Protein AF-A0A0G1NGV1-F1 (afdb_monomer)

pLDDT: mean 84.09, std 11.56, range [43.94, 96.19]

Solvent-accessible surface area (backbone atoms only — not comparable to full-atom values): 11276 Å² total; per-residue (Å²): 134,84,87,78,68,93,65,80,82,52,85,59,52,68,56,54,50,51,48,51,50,41,65,71,75,58,64,47,74,63,15,53,49,50,51,53,50,52,55,49,30,76,76,62,35,67,68,55,37,29,73,76,68,68,51,52,68,71,57,54,52,51,46,52,52,34,26,63,75,41,78,69,40,59,63,50,46,43,85,71,81,84,67,67,93,76,69,91,74,88,83,77,57,66,70,58,52,51,50,54,45,56,56,43,71,80,43,89,74,51,38,62,61,51,24,51,50,34,40,74,71,68,72,44,90,47,54,39,70,54,43,44,48,51,51,53,52,38,52,74,69,62,70,51,84,75,86,78,47,68,42,74,36,91,90,73,73,44,77,42,77,56,74,78,88,75,78,78,76,78,77,75,74,77,79,77,73,82,84,128

Structure (mmCIF, N/CA/C/O backbone):
data_AF-A0A0G1NGV1-F1
#
_entry.id   AF-A0A0G1NGV1-F1
#
loop_
_atom_site.group_PDB
_atom_site.id
_atom_site.type_symbol
_atom_site.label_atom_id
_atom_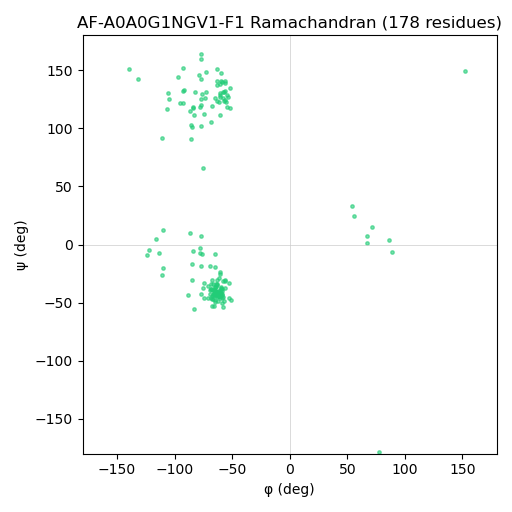site.label_alt_id
_atom_site.label_comp_id
_atom_site.label_asym_id
_atom_site.label_entity_id
_atom_site.label_seq_id
_atom_site.pdbx_PDB_ins_code
_atom_site.Cartn_x
_atom_site.Cartn_y
_atom_site.Cartn_z
_atom_site.occupancy
_atom_site.B_iso_or_equiv
_atom_site.auth_seq_id
_atom_site.auth_comp_id
_atom_site.auth_asym_id
_atom_site.auth_atom_id
_atom_site.pdbx_PDB_model_num
ATOM 1 N N . MET A 1 1 ? -6.259 42.977 -9.587 1.00 43.94 1 MET A N 1
ATOM 2 C CA . MET A 1 1 ? -4.918 42.615 -10.096 1.00 43.94 1 MET A CA 1
ATOM 3 C C . MET A 1 1 ? -5.079 41.544 -11.163 1.00 43.94 1 MET A C 1
ATOM 5 O O . MET A 1 1 ? -5.464 40.434 -10.822 1.00 43.94 1 MET A O 1
ATOM 9 N N . GLN A 1 2 ? -4.862 41.874 -12.438 1.00 58.69 2 GLN A N 1
ATOM 10 C CA . GLN A 1 2 ? -4.804 40.863 -13.498 1.00 58.69 2 GLN A CA 1
ATOM 11 C C . GLN A 1 2 ? -3.386 40.294 -13.542 1.00 58.69 2 GLN A C 1
ATOM 13 O O . GLN A 1 2 ? -2.423 41.024 -13.765 1.00 58.69 2 GLN A O 1
ATOM 18 N N . ILE A 1 3 ? -3.250 38.997 -13.278 1.00 60.69 3 ILE A N 1
ATOM 19 C CA . ILE A 1 3 ? -1.967 38.302 -13.366 1.00 60.69 3 ILE A CA 1
ATOM 20 C C . ILE A 1 3 ? -1.693 38.068 -14.856 1.00 60.69 3 ILE A C 1
ATOM 22 O O . ILE A 1 3 ? -2.291 37.190 -15.472 1.00 60.69 3 ILE A O 1
ATOM 26 N N . HIS A 1 4 ? -0.826 38.888 -15.451 1.00 60.22 4 HIS A N 1
ATOM 27 C CA . HIS A 1 4 ? -0.405 38.733 -16.841 1.00 60.22 4 HIS A CA 1
ATOM 28 C C . HIS A 1 4 ? 0.778 37.759 -16.920 1.00 60.22 4 HIS A C 1
ATOM 30 O O . HIS A 1 4 ? 1.862 38.031 -16.400 1.00 60.22 4 HIS A O 1
ATOM 36 N N . ASN A 1 5 ? 0.573 36.608 -17.561 1.00 66.75 5 ASN A N 1
ATOM 37 C CA . ASN A 1 5 ? 1.627 35.625 -17.788 1.00 66.75 5 ASN A CA 1
ATOM 38 C C . ASN A 1 5 ? 2.440 36.009 -19.042 1.00 66.75 5 ASN A C 1
ATOM 40 O O . ASN A 1 5 ? 1.948 35.919 -20.168 1.00 66.75 5 ASN A O 1
ATOM 44 N N . LYS A 1 6 ? 3.703 36.411 -18.831 1.00 67.31 6 LYS A N 1
ATOM 45 C CA . LYS A 1 6 ? 4.648 36.872 -19.871 1.00 67.31 6 LYS A CA 1
ATOM 46 C C . LYS A 1 6 ? 5.040 35.794 -20.900 1.00 67.31 6 LYS A C 1
ATOM 48 O O . LYS A 1 6 ? 5.709 36.108 -21.876 1.00 67.31 6 LYS A O 1
ATOM 53 N N . LEU A 1 7 ? 4.652 34.536 -20.680 1.00 65.00 7 LEU A N 1
ATOM 54 C CA . LEU A 1 7 ? 5.058 33.361 -21.465 1.00 65.00 7 LEU A CA 1
ATOM 55 C C . LEU A 1 7 ? 3.902 32.776 -22.298 1.00 65.00 7 LEU A C 1
ATOM 57 O O . LEU A 1 7 ? 3.991 31.670 -22.817 1.00 65.00 7 LEU A O 1
ATOM 61 N N . THR A 1 8 ? 2.791 33.502 -22.418 1.00 60.31 8 THR A N 1
ATOM 62 C CA . THR A 1 8 ? 1.544 33.027 -23.047 1.00 60.31 8 THR A CA 1
ATOM 63 C C . THR A 1 8 ? 1.649 32.727 -24.546 1.00 60.31 8 THR A C 1
ATOM 65 O O . THR A 1 8 ? 0.835 31.960 -25.048 1.00 60.31 8 THR A O 1
ATOM 68 N N . ASN A 1 9 ? 2.660 33.256 -25.247 1.00 66.56 9 ASN A N 1
ATOM 69 C CA . ASN A 1 9 ? 2.843 33.089 -26.699 1.00 66.56 9 ASN A CA 1
ATOM 70 C C . ASN A 1 9 ? 4.115 32.323 -27.111 1.00 66.56 9 ASN A C 1
ATOM 72 O O . ASN A 1 9 ? 4.395 32.187 -28.303 1.00 66.56 9 ASN A O 1
ATOM 76 N N . THR A 1 10 ? 4.893 31.788 -26.166 1.00 75.06 10 THR A N 1
ATOM 77 C CA . THR A 1 10 ? 6.051 30.945 -26.494 1.00 75.06 10 THR A CA 1
ATOM 78 C C . THR A 1 10 ? 5.610 29.500 -26.705 1.00 75.06 10 THR A C 1
ATOM 80 O O . THR A 1 10 ? 5.381 28.729 -25.769 1.00 75.06 10 THR A O 1
ATOM 83 N N . ARG A 1 11 ? 5.490 29.114 -27.978 1.00 64.44 11 ARG A N 1
ATOM 84 C CA . ARG A 1 11 ? 5.154 27.745 -28.382 1.00 64.44 11 ARG A CA 1
ATOM 85 C C . ARG A 1 11 ? 6.181 26.770 -27.791 1.00 64.44 11 ARG A C 1
ATOM 87 O O . ARG A 1 11 ? 7.376 26.920 -28.012 1.00 64.44 11 ARG A O 1
ATOM 94 N N . GLY A 1 12 ? 5.709 25.789 -27.024 1.00 70.69 12 GLY A N 1
ATOM 95 C CA . GLY A 1 12 ? 6.561 24.764 -26.416 1.00 70.69 12 GLY A CA 1
ATOM 96 C C . GLY A 1 12 ? 7.138 25.103 -25.038 1.00 70.69 12 GLY A C 1
ATOM 97 O O . GLY A 1 12 ? 7.667 24.197 -24.409 1.00 70.69 12 GLY A O 1
ATOM 98 N N . PHE A 1 13 ? 6.974 26.323 -24.501 1.00 77.56 13 PHE A N 1
ATOM 99 C CA . PHE A 1 13 ? 7.481 26.657 -23.158 1.00 77.56 13 PHE A CA 1
ATOM 100 C C . PHE A 1 13 ? 6.893 25.752 -22.066 1.00 77.56 13 PHE A C 1
ATOM 102 O O . PHE A 1 13 ? 7.628 25.245 -21.225 1.00 77.56 13 PHE A O 1
ATOM 109 N N . VAL A 1 14 ? 5.582 25.493 -22.119 1.00 74.62 14 VAL A N 1
ATOM 110 C CA . VAL A 1 14 ? 4.912 24.564 -21.193 1.00 74.62 14 VAL A CA 1
ATOM 111 C C . VAL A 1 14 ? 5.477 23.149 -21.331 1.00 74.62 14 VAL A C 1
ATOM 113 O O . VAL A 1 14 ? 5.716 22.505 -20.321 1.00 74.62 14 VAL A O 1
ATOM 116 N N . SER A 1 15 ? 5.762 22.692 -22.557 1.00 75.12 15 SER A N 1
ATOM 117 C CA . SER A 1 15 ? 6.365 21.371 -22.796 1.00 75.12 15 SER A CA 1
ATOM 118 C C . SER A 1 15 ? 7.771 21.283 -22.214 1.00 75.12 15 SER A C 1
ATOM 120 O O . SER A 1 15 ? 8.069 20.338 -21.497 1.00 75.12 15 SER A O 1
ATOM 122 N N . SER A 1 16 ? 8.620 22.280 -22.470 1.00 75.06 16 SER A N 1
ATOM 123 C CA . SER A 1 16 ? 9.986 22.320 -21.943 1.00 75.06 16 SER A CA 1
ATOM 124 C C . SER A 1 16 ? 10.014 22.437 -20.419 1.00 75.06 16 SER A C 1
ATOM 126 O O . SER A 1 16 ? 10.876 21.848 -19.773 1.00 75.06 16 SER A O 1
ATOM 128 N N . TYR A 1 17 ? 9.077 23.187 -19.835 1.00 77.62 17 TYR A N 1
ATOM 129 C CA . TYR A 1 17 ? 8.926 23.314 -18.388 1.00 77.62 17 TYR A CA 1
ATOM 130 C C . TYR A 1 17 ? 8.465 21.998 -17.752 1.00 77.62 17 TYR A C 1
ATOM 132 O O . TYR A 1 17 ? 9.064 21.543 -16.780 1.00 77.62 17 TYR A O 1
ATOM 140 N N . ASP A 1 18 ? 7.455 21.357 -18.338 1.00 71.25 18 ASP A N 1
ATOM 141 C CA . ASP A 1 18 ? 6.994 20.030 -17.941 1.00 71.25 18 ASP A CA 1
ATOM 142 C C . ASP A 1 18 ? 8.117 18.994 -18.042 1.00 71.25 18 ASP A C 1
ATOM 144 O O . ASP A 1 18 ? 8.303 18.197 -17.127 1.00 71.25 18 ASP A O 1
ATOM 148 N N . ASP A 1 19 ? 8.882 18.999 -19.132 1.00 70.81 19 ASP A N 1
ATOM 149 C CA . ASP A 1 19 ? 10.001 18.080 -19.315 1.00 70.81 19 ASP A CA 1
ATOM 150 C C . ASP A 1 19 ? 11.097 18.347 -18.280 1.00 70.81 19 ASP A C 1
ATOM 152 O O . ASP A 1 19 ? 11.562 17.406 -17.641 1.00 70.81 19 ASP A O 1
ATOM 156 N N . ALA A 1 20 ? 11.443 19.609 -18.013 1.00 73.12 20 ALA A N 1
ATOM 157 C CA . ALA A 1 20 ? 12.401 19.966 -16.967 1.00 73.12 20 ALA A CA 1
ATOM 158 C C . ALA A 1 20 ? 11.946 19.517 -15.565 1.00 73.12 20 ALA A C 1
ATOM 160 O O . ALA A 1 20 ? 12.755 18.988 -14.800 1.00 73.12 20 ALA A O 1
ATOM 161 N N . LEU A 1 21 ? 10.660 19.671 -15.232 1.00 71.19 21 LEU A N 1
ATOM 162 C CA . LEU A 1 21 ? 10.093 19.154 -13.983 1.00 71.19 21 LEU A CA 1
ATOM 163 C C . LEU A 1 21 ? 10.146 17.621 -13.926 1.00 71.19 21 LEU A C 1
ATOM 165 O O . LEU A 1 21 ? 10.510 17.060 -12.895 1.00 71.19 21 LEU A O 1
ATOM 169 N N . ARG A 1 22 ? 9.855 16.927 -15.035 1.00 67.75 22 ARG A N 1
ATOM 170 C CA . ARG A 1 22 ? 9.959 15.459 -15.119 1.00 67.75 22 ARG A CA 1
ATOM 171 C C . ARG A 1 22 ? 11.391 14.980 -14.896 1.00 67.75 22 ARG A C 1
ATOM 173 O O . ARG A 1 22 ? 11.607 14.102 -14.066 1.00 67.75 22 ARG A O 1
ATOM 180 N N . PHE A 1 23 ? 12.359 15.589 -15.583 1.00 67.19 23 PHE A N 1
ATOM 181 C CA . PHE A 1 23 ? 13.780 15.267 -15.432 1.00 67.19 23 PHE A CA 1
ATOM 182 C C . PHE A 1 23 ? 14.276 15.492 -14.001 1.00 67.19 23 PHE A C 1
ATOM 184 O O . PHE A 1 23 ? 15.076 14.703 -13.508 1.00 67.19 23 PHE A O 1
ATOM 191 N N . ARG A 1 24 ? 13.792 16.543 -13.331 1.00 66.38 24 ARG A N 1
ATOM 192 C CA . ARG A 1 24 ? 14.191 16.880 -11.961 1.00 66.38 24 ARG A CA 1
ATOM 193 C C . ARG A 1 24 ? 13.575 15.957 -10.908 1.00 66.38 24 ARG A C 1
ATOM 195 O O . ARG A 1 24 ? 14.283 15.530 -10.002 1.00 66.38 24 ARG A O 1
ATOM 202 N N . ASP A 1 25 ? 12.275 15.683 -11.008 1.00 61.66 25 ASP A N 1
ATOM 203 C CA . ASP A 1 25 ? 11.507 15.121 -9.889 1.00 61.66 25 ASP A CA 1
ATOM 204 C C . ASP A 1 25 ? 11.079 13.658 -10.100 1.00 61.66 25 ASP A C 1
ATOM 206 O O . ASP A 1 25 ? 10.747 12.968 -9.132 1.00 61.66 25 ASP A O 1
ATOM 210 N N . MET A 1 26 ? 11.053 13.166 -11.345 1.00 67.75 26 MET A N 1
ATOM 211 C CA . MET A 1 26 ? 10.397 11.894 -11.677 1.00 67.75 26 MET A CA 1
ATOM 212 C C . MET A 1 26 ? 11.373 10.776 -12.071 1.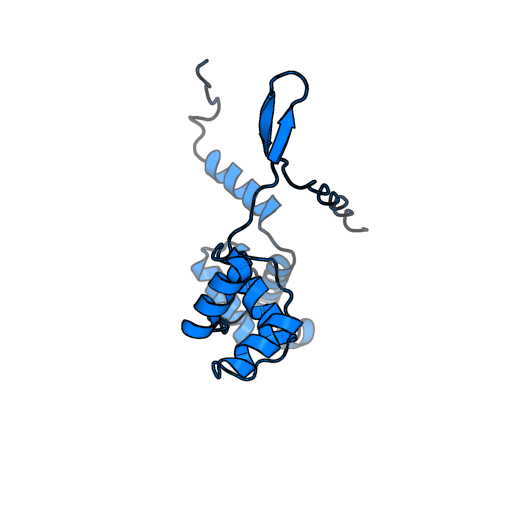00 67.75 26 MET A C 1
ATOM 214 O O . MET A 1 26 ? 11.108 9.607 -11.756 1.00 67.75 26 MET A O 1
ATOM 218 N N . ILE A 1 27 ? 12.557 11.123 -12.591 1.00 76.00 27 ILE A N 1
ATOM 219 C CA . ILE A 1 27 ? 13.605 10.146 -12.905 1.00 76.00 27 ILE A CA 1
ATOM 220 C C . ILE A 1 27 ? 14.175 9.545 -11.623 1.00 76.00 27 ILE A C 1
ATOM 222 O O . ILE A 1 27 ? 14.962 10.136 -10.888 1.00 76.00 27 ILE A O 1
ATOM 226 N N . THR A 1 28 ? 13.785 8.302 -11.362 1.00 83.06 28 THR A N 1
ATOM 227 C CA . THR A 1 28 ? 14.374 7.516 -10.274 1.00 83.06 28 THR A CA 1
ATOM 228 C C . THR A 1 28 ? 15.735 6.935 -10.689 1.00 83.06 28 THR A C 1
ATOM 230 O O . THR A 1 28 ? 15.846 6.461 -11.821 1.00 83.06 28 THR A O 1
ATOM 233 N N . PRO A 1 29 ? 16.722 6.809 -9.776 1.00 86.19 29 PRO A N 1
ATOM 234 C CA . PRO A 1 29 ? 18.025 6.197 -10.081 1.00 86.19 29 PRO A CA 1
ATOM 235 C C . PRO A 1 29 ? 17.921 4.796 -10.707 1.00 86.19 29 PRO A C 1
ATOM 237 O O . PRO A 1 29 ? 18.690 4.430 -11.591 1.00 86.19 29 PRO A O 1
ATOM 240 N N . LYS A 1 30 ? 16.901 4.024 -10.310 1.00 88.88 30 LYS A N 1
ATOM 241 C CA . LYS A 1 30 ? 16.618 2.701 -10.888 1.00 88.88 30 LYS A CA 1
ATOM 242 C C . LYS A 1 30 ? 16.170 2.755 -12.350 1.00 88.88 30 LYS A C 1
ATOM 244 O O . LYS A 1 30 ? 16.469 1.845 -13.114 1.00 88.88 30 LYS A O 1
ATOM 249 N N . ALA A 1 31 ? 15.436 3.794 -12.748 1.00 89.56 31 ALA A N 1
ATOM 250 C CA . ALA A 1 31 ? 15.026 3.964 -14.140 1.00 89.56 31 ALA A CA 1
ATOM 251 C C . ALA A 1 31 ? 16.239 4.266 -15.035 1.00 89.56 31 ALA A C 1
ATOM 253 O O . ALA A 1 31 ? 16.336 3.718 -16.134 1.00 89.56 31 ALA A O 1
ATOM 254 N N . GLU A 1 32 ? 17.194 5.063 -14.543 1.00 89.50 32 GLU A N 1
ATOM 255 C CA . GLU A 1 32 ? 18.467 5.285 -15.236 1.00 89.50 32 GLU A CA 1
ATOM 256 C C . GLU A 1 32 ? 19.279 3.998 -15.365 1.00 89.50 32 GLU A C 1
ATOM 258 O O . GLU A 1 32 ? 19.796 3.703 -16.440 1.00 89.50 32 GLU A O 1
ATOM 263 N N . GLU A 1 33 ? 19.374 3.213 -14.291 1.00 92.19 33 GLU A N 1
ATOM 264 C CA . GLU A 1 33 ? 20.069 1.927 -14.297 1.00 92.19 33 GLU A CA 1
ATOM 265 C C . GLU A 1 33 ? 19.478 0.985 -15.356 1.00 92.19 33 GLU A C 1
ATOM 267 O O . GLU A 1 33 ? 20.203 0.472 -16.209 1.00 92.19 33 GLU A O 1
ATOM 272 N N . HIS A 1 34 ? 18.151 0.833 -15.391 1.00 93.38 34 HIS A N 1
ATOM 273 C CA . HIS A 1 34 ? 17.475 0.037 -16.417 1.00 93.38 34 HIS A CA 1
ATOM 274 C C . HIS A 1 34 ? 17.753 0.558 -17.837 1.00 93.38 34 HIS A C 1
ATOM 276 O O . HIS A 1 34 ? 17.941 -0.238 -18.760 1.00 93.38 34 HIS A O 1
ATOM 282 N N . ALA A 1 35 ? 17.817 1.880 -18.027 1.00 92.31 35 ALA A N 1
ATOM 283 C CA . ALA A 1 35 ? 18.154 2.479 -19.316 1.00 92.31 35 ALA A CA 1
ATOM 284 C C . ALA A 1 35 ? 19.601 2.167 -19.734 1.00 92.31 35 ALA A C 1
ATOM 286 O O . ALA A 1 35 ? 19.837 1.795 -20.885 1.00 92.31 35 ALA A O 1
ATOM 287 N N . ARG A 1 36 ? 20.563 2.244 -18.804 1.00 94.12 36 ARG A N 1
ATOM 288 C CA . ARG A 1 36 ? 21.968 1.861 -19.037 1.00 94.12 36 ARG A CA 1
ATOM 289 C C . ARG A 1 36 ? 22.091 0.380 -19.401 1.00 94.12 36 ARG A C 1
ATOM 291 O O . ARG A 1 36 ? 22.794 0.033 -20.345 1.00 94.12 36 ARG A O 1
ATOM 298 N N . ILE A 1 37 ? 21.354 -0.492 -18.718 1.00 94.88 37 ILE A N 1
ATOM 299 C CA . ILE A 1 37 ? 21.345 -1.930 -19.018 1.00 94.88 37 ILE A CA 1
ATOM 300 C C . ILE A 1 37 ? 20.747 -2.191 -20.407 1.00 94.88 37 ILE A C 1
ATOM 302 O O . ILE A 1 37 ? 21.277 -3.002 -21.163 1.00 94.88 37 ILE A O 1
ATOM 306 N N . LEU A 1 38 ? 19.679 -1.484 -20.792 1.00 94.69 38 LEU A N 1
ATOM 307 C CA . LEU A 1 38 ? 19.099 -1.604 -22.133 1.00 94.69 38 LEU A CA 1
ATOM 308 C C . LEU A 1 38 ? 20.058 -1.135 -23.236 1.00 94.69 38 LEU A C 1
ATOM 310 O O . LEU A 1 38 ? 20.122 -1.771 -24.292 1.00 94.69 38 LEU A O 1
ATOM 314 N N . THR A 1 39 ? 20.811 -0.051 -23.022 1.00 94.56 39 THR A N 1
ATOM 315 C CA . THR A 1 39 ? 21.805 0.406 -24.007 1.00 94.56 39 THR A CA 1
ATOM 316 C C . THR A 1 39 ? 22.982 -0.559 -24.109 1.00 94.56 39 THR A C 1
ATOM 318 O O . THR A 1 39 ? 23.418 -0.849 -25.225 1.00 94.56 39 THR A O 1
ATOM 321 N N . PHE A 1 40 ? 23.444 -1.120 -22.987 1.00 95.62 40 PHE A N 1
ATOM 322 C CA . PHE A 1 40 ? 24.450 -2.183 -22.974 1.00 95.62 40 PHE A CA 1
ATOM 323 C C . PHE A 1 40 ? 23.959 -3.427 -23.721 1.00 95.62 40 PHE A C 1
ATOM 325 O O . PHE A 1 40 ? 24.654 -3.952 -24.590 1.00 95.62 40 PHE A O 1
ATOM 332 N N . TRP A 1 41 ? 22.723 -3.849 -23.458 1.00 96.19 41 TRP A N 1
ATOM 333 C CA . TRP A 1 41 ? 22.115 -5.001 -24.110 1.00 9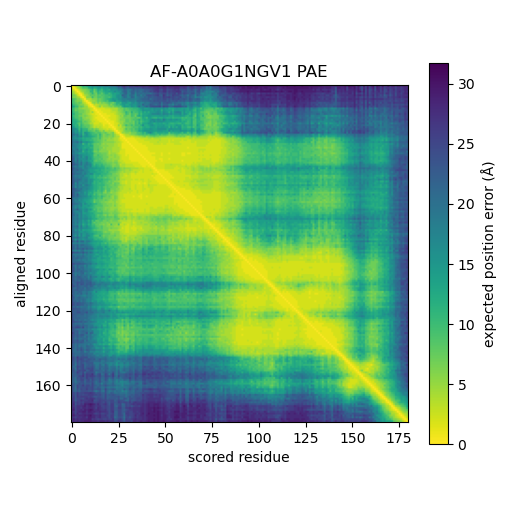6.19 41 TRP A CA 1
ATOM 334 C C . TRP A 1 41 ? 22.012 -4.838 -25.626 1.00 96.19 41 TRP A C 1
ATOM 336 O O . TRP A 1 41 ? 22.324 -5.770 -26.367 1.00 96.19 41 TRP A O 1
ATOM 346 N N . LYS A 1 42 ? 21.647 -3.640 -26.099 1.00 93.38 42 LYS A N 1
ATOM 347 C CA . LYS A 1 42 ? 21.596 -3.327 -27.533 1.00 93.38 42 LYS A CA 1
ATOM 348 C C . LYS A 1 42 ? 22.969 -3.451 -28.211 1.00 93.38 42 LYS A C 1
ATOM 350 O O . LYS A 1 42 ? 23.013 -3.749 -29.400 1.00 93.38 42 LYS A O 1
ATOM 355 N N . LYS A 1 43 ? 24.064 -3.224 -27.477 1.00 95.69 43 LYS A N 1
ATOM 356 C CA . LYS A 1 43 ? 25.441 -3.293 -27.992 1.00 95.69 43 LYS A CA 1
ATOM 357 C C . LYS A 1 43 ? 26.054 -4.694 -27.903 1.00 95.69 43 LYS A C 1
ATOM 359 O O . LYS A 1 43 ? 26.696 -5.123 -28.851 1.00 95.69 43 LYS A O 1
ATOM 364 N N . HIS A 1 44 ? 25.864 -5.395 -26.784 1.00 93.44 44 HIS A N 1
ATOM 365 C CA . HIS A 1 44 ? 26.609 -6.623 -26.458 1.00 93.44 44 HIS A CA 1
ATOM 366 C C . HIS A 1 44 ? 25.751 -7.899 -26.437 1.00 93.44 44 HIS A C 1
ATOM 368 O O . HIS A 1 44 ? 26.274 -9.004 -26.313 1.00 93.44 44 HIS A O 1
ATOM 374 N N . GLY A 1 45 ? 24.429 -7.779 -26.563 1.00 92.62 45 GLY A N 1
ATOM 375 C CA . GLY A 1 45 ? 23.523 -8.923 -26.594 1.00 92.62 45 GLY A CA 1
ATOM 376 C C . GLY A 1 45 ? 23.239 -9.545 -25.221 1.00 92.62 45 GLY A C 1
ATOM 377 O O . GLY A 1 45 ? 23.648 -9.062 -24.162 1.00 92.62 45 GLY A O 1
ATOM 378 N N . THR A 1 46 ? 22.440 -10.616 -25.221 1.00 92.38 46 THR A N 1
ATOM 379 C CA . THR A 1 46 ? 21.829 -11.174 -23.999 1.00 92.38 46 THR A CA 1
ATOM 380 C C . THR A 1 46 ? 22.814 -11.877 -23.071 1.00 92.38 46 THR A C 1
ATOM 382 O O . THR A 1 46 ? 22.625 -11.809 -21.861 1.00 92.38 46 THR A O 1
ATOM 385 N N . ALA A 1 47 ? 23.824 -12.566 -23.612 1.00 93.38 47 ALA A N 1
ATOM 386 C CA . ALA A 1 47 ? 24.777 -13.337 -22.810 1.00 93.38 47 ALA A CA 1
ATOM 387 C C . ALA A 1 47 ? 25.626 -12.408 -21.930 1.00 93.38 47 ALA A C 1
ATOM 389 O O . ALA A 1 47 ? 25.572 -12.516 -20.708 1.00 93.38 47 ALA A O 1
ATOM 390 N N . ALA A 1 48 ? 26.259 -11.405 -22.546 1.00 93.50 48 ALA A N 1
ATOM 391 C CA . ALA A 1 48 ? 27.050 -10.395 -21.849 1.00 93.50 48 ALA A CA 1
ATOM 392 C C . ALA A 1 48 ? 26.223 -9.595 -20.828 1.00 93.50 48 ALA A C 1
ATOM 394 O O . ALA A 1 48 ? 26.695 -9.284 -19.742 1.00 93.50 48 ALA A O 1
ATOM 395 N N . THR A 1 49 ? 24.962 -9.275 -21.144 1.00 94.88 49 THR A N 1
ATOM 396 C CA . THR A 1 49 ? 24.097 -8.521 -20.213 1.00 94.88 49 THR A CA 1
ATOM 397 C C . THR A 1 49 ? 23.735 -9.346 -18.981 1.00 94.88 49 THR A C 1
ATOM 399 O O . THR A 1 49 ? 23.680 -8.819 -17.870 1.00 94.88 49 THR A O 1
ATOM 402 N N . LYS A 1 50 ? 23.486 -10.647 -19.169 1.00 94.06 50 LYS A N 1
ATOM 403 C CA . LYS A 1 50 ? 23.203 -11.565 -18.066 1.00 94.06 50 LYS A CA 1
ATOM 404 C C . LYS A 1 50 ? 24.430 -11.741 -17.170 1.00 94.06 50 LYS A C 1
ATOM 406 O O . LYS A 1 50 ? 24.265 -11.799 -15.960 1.00 94.06 50 LYS A O 1
ATOM 411 N N . GLU A 1 51 ? 25.621 -11.803 -17.755 1.00 94.38 51 GLU A N 1
ATOM 412 C CA . GLU A 1 51 ? 26.886 -11.909 -17.024 1.00 94.38 51 GLU A CA 1
ATOM 413 C C . GLU A 1 51 ? 27.214 -10.628 -16.242 1.00 94.38 51 GLU A C 1
ATOM 415 O O . GLU A 1 51 ? 27.503 -10.700 -15.054 1.00 94.38 51 GLU A O 1
ATOM 420 N N . ALA A 1 52 ? 27.078 -9.455 -16.867 1.00 94.50 52 ALA A N 1
ATOM 421 C CA . ALA A 1 52 ? 27.427 -8.178 -16.245 1.00 94.50 52 ALA A CA 1
ATOM 422 C C . ALA A 1 52 ? 26.412 -7.694 -15.191 1.00 94.50 52 ALA A C 1
ATOM 424 O O . ALA A 1 52 ? 26.806 -7.112 -14.184 1.00 94.50 52 ALA A O 1
ATOM 425 N N . PHE A 1 53 ? 25.107 -7.905 -15.417 1.00 93.31 53 PHE A N 1
ATOM 426 C CA . PHE A 1 53 ? 24.040 -7.306 -14.595 1.00 93.31 53 PHE A CA 1
ATOM 427 C C . PHE A 1 53 ? 23.089 -8.325 -13.950 1.00 93.31 53 PHE A C 1
ATOM 429 O O . PHE A 1 53 ? 22.172 -7.936 -13.230 1.00 93.31 53 PHE A O 1
ATOM 436 N N . GLY A 1 54 ? 23.221 -9.624 -14.241 1.00 94.12 54 GLY A N 1
ATOM 437 C CA . GLY A 1 54 ? 22.324 -10.659 -13.707 1.00 94.12 54 GLY A CA 1
ATOM 438 C C . GLY A 1 54 ? 20.877 -10.586 -14.220 1.00 94.12 54 GLY A C 1
ATOM 439 O O . GLY A 1 54 ? 20.006 -11.316 -13.743 1.00 94.12 54 GLY A O 1
ATOM 440 N N . VAL A 1 55 ? 20.582 -9.718 -15.194 1.00 93.25 55 VAL A N 1
ATOM 441 C CA . VAL A 1 55 ? 19.216 -9.493 -15.682 1.00 93.25 55 VAL A CA 1
ATOM 442 C C . VAL A 1 55 ? 18.823 -10.554 -16.709 1.00 93.25 55 VAL A C 1
ATOM 444 O O . VAL A 1 55 ? 19.530 -10.826 -17.679 1.00 93.25 55 VAL A O 1
ATOM 447 N N . SER A 1 56 ? 17.644 -11.148 -16.517 1.00 93.06 56 SER A N 1
ATOM 448 C CA . SER A 1 56 ? 17.115 -12.158 -17.434 1.00 93.06 56 SER A CA 1
ATOM 449 C C . SER A 1 56 ? 16.648 -11.555 -18.767 1.00 93.06 56 SER A C 1
ATOM 451 O O . SER A 1 56 ? 16.105 -10.448 -18.812 1.00 93.06 56 SER A O 1
ATOM 453 N N . ARG A 1 57 ? 16.768 -12.324 -19.860 1.00 93.81 57 ARG A N 1
ATOM 454 C CA . ARG A 1 57 ? 16.256 -11.940 -21.188 1.00 93.81 57 ARG A CA 1
ATOM 455 C C . ARG A 1 57 ? 14.778 -11.494 -21.146 1.00 93.81 57 ARG A C 1
ATOM 457 O O . ARG A 1 57 ? 14.497 -10.420 -21.672 1.00 93.81 57 ARG A O 1
ATOM 464 N N . PRO A 1 58 ? 13.838 -12.216 -20.496 1.00 95.56 58 PRO A N 1
ATOM 465 C CA . PRO A 1 58 ? 12.449 -11.760 -20.372 1.00 95.56 58 PRO A CA 1
ATOM 466 C C . PRO A 1 58 ? 12.292 -10.378 -19.724 1.00 95.56 58 PRO A C 1
ATOM 468 O O . PRO A 1 58 ? 11.436 -9.601 -20.144 1.00 95.56 58 PRO A O 1
ATOM 471 N N . THR A 1 59 ? 13.114 -10.050 -18.724 1.00 94.12 59 THR A N 1
ATOM 472 C CA . THR A 1 59 ? 13.086 -8.737 -18.063 1.00 94.12 59 THR A CA 1
ATOM 473 C C . THR A 1 59 ? 13.471 -7.617 -19.032 1.00 94.12 59 THR A C 1
ATOM 475 O O . THR A 1 59 ? 12.770 -6.610 -19.101 1.00 94.12 59 THR A O 1
ATOM 478 N N . LEU A 1 60 ? 14.513 -7.824 -19.844 1.00 94.88 60 LEU A N 1
ATOM 479 C CA . LEU A 1 60 ? 14.962 -6.855 -20.854 1.00 94.88 60 LEU A CA 1
ATOM 480 C C . LEU A 1 60 ? 13.871 -6.574 -21.896 1.00 94.88 60 LEU A C 1
ATOM 482 O O . LEU A 1 60 ? 13.581 -5.417 -22.195 1.00 94.88 60 LEU A O 1
ATOM 486 N N . PHE A 1 61 ? 13.197 -7.618 -22.3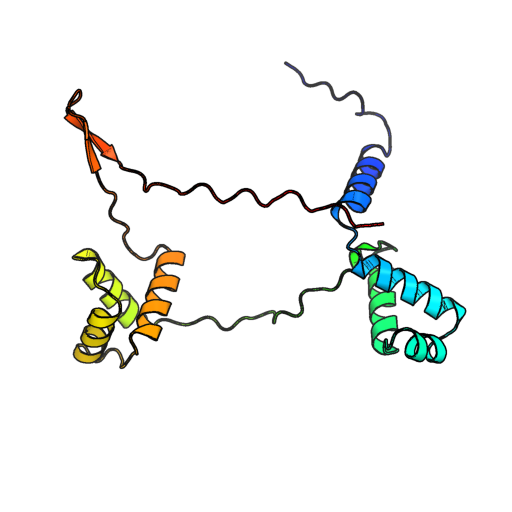89 1.00 94.88 61 PHE A N 1
ATOM 487 C CA . PHE A 1 61 ? 12.077 -7.455 -23.324 1.00 94.88 61 PHE A CA 1
ATOM 488 C C . PHE A 1 61 ? 10.880 -6.733 -22.693 1.00 94.88 61 PHE A C 1
ATOM 490 O O . PHE A 1 61 ? 10.241 -5.918 -23.359 1.00 94.88 61 PHE A O 1
ATOM 497 N N . ARG A 1 62 ? 10.584 -6.972 -21.407 1.00 94.88 62 ARG A N 1
ATOM 498 C CA . ARG A 1 62 ? 9.534 -6.231 -20.682 1.00 94.88 62 ARG A CA 1
ATOM 499 C C . ARG A 1 62 ? 9.858 -4.741 -20.593 1.00 94.88 62 ARG A C 1
ATOM 501 O O . ARG A 1 62 ? 8.980 -3.921 -20.849 1.00 94.88 62 ARG A O 1
ATOM 508 N N . TRP A 1 63 ? 11.102 -4.388 -20.277 1.00 94.50 63 TRP A N 1
ATOM 509 C CA . TRP A 1 63 ? 11.551 -2.994 -20.248 1.00 94.50 63 TRP A CA 1
ATOM 510 C C . TRP A 1 63 ? 11.536 -2.347 -21.635 1.00 94.50 63 TRP A C 1
ATOM 512 O O . TRP A 1 63 ? 11.052 -1.228 -21.781 1.00 94.50 63 TRP A O 1
ATOM 522 N N . GLN A 1 64 ? 11.969 -3.064 -22.676 1.00 94.12 64 GLN A N 1
ATOM 523 C CA . GLN A 1 64 ? 11.887 -2.585 -24.057 1.00 94.12 64 GLN A CA 1
ATOM 524 C C . GLN A 1 64 ? 10.434 -2.324 -24.487 1.00 94.12 64 GLN A C 1
ATOM 526 O O . GLN A 1 64 ? 10.146 -1.301 -25.108 1.00 94.12 64 GLN A O 1
ATOM 531 N N . ALA A 1 65 ? 9.505 -3.220 -24.143 1.00 94.00 65 ALA A N 1
ATOM 532 C CA . ALA A 1 65 ? 8.082 -3.040 -24.419 1.00 94.00 65 ALA A CA 1
ATOM 533 C C . ALA A 1 65 ? 7.496 -1.838 -23.658 1.00 94.00 65 ALA A C 1
ATOM 535 O O . ALA A 1 65 ? 6.733 -1.065 -24.239 1.00 94.00 65 ALA A O 1
ATOM 536 N N . ALA A 1 66 ? 7.884 -1.646 -22.392 1.00 91.69 66 ALA A N 1
ATOM 537 C CA . ALA A 1 66 ? 7.489 -0.481 -21.601 1.00 91.69 66 ALA A CA 1
ATOM 538 C C . ALA A 1 66 ? 7.968 0.830 -22.243 1.00 91.69 66 ALA A C 1
ATOM 540 O O . ALA A 1 66 ? 7.171 1.753 -22.398 1.00 91.69 66 ALA A O 1
ATOM 541 N N . LEU A 1 67 ? 9.219 0.872 -22.714 1.00 91.25 67 LEU A N 1
ATOM 542 C CA . LEU A 1 67 ? 9.796 2.045 -23.371 1.00 91.25 67 LEU A CA 1
ATOM 543 C C . LEU A 1 67 ? 9.107 2.367 -24.706 1.00 91.25 67 LEU A C 1
ATOM 545 O O . LEU A 1 67 ? 8.847 3.532 -24.996 1.00 91.25 67 LEU A O 1
ATOM 549 N N . ARG A 1 68 ? 8.751 1.343 -25.500 1.00 90.94 68 ARG A N 1
ATOM 550 C CA . ARG A 1 68 ? 7.972 1.519 -26.743 1.00 90.94 68 ARG A CA 1
ATOM 551 C C . ARG A 1 68 ? 6.572 2.062 -26.463 1.00 90.94 68 ARG A C 1
ATOM 553 O O . ARG A 1 68 ? 6.124 2.956 -27.167 1.00 90.94 68 ARG A O 1
ATOM 560 N N . LYS A 1 69 ? 5.899 1.547 -25.429 1.00 90.75 69 LYS A N 1
ATOM 561 C CA . LYS A 1 69 ? 4.578 2.034 -25.002 1.00 90.75 69 LYS A CA 1
ATOM 562 C C . LYS A 1 69 ? 4.642 3.458 -24.438 1.00 90.75 69 LYS A C 1
ATOM 564 O O . LYS A 1 69 ? 3.676 4.199 -24.546 1.00 90.75 69 LYS A O 1
ATOM 569 N N . GLY A 1 70 ? 5.768 3.814 -23.829 1.00 85.06 70 GLY A N 1
ATOM 570 C CA . GLY A 1 70 ? 6.045 5.126 -23.260 1.00 85.06 70 GLY A CA 1
ATOM 571 C C . GLY A 1 70 ? 6.615 6.158 -24.220 1.00 85.06 70 GLY A C 1
ATOM 572 O O . GLY A 1 70 ? 7.098 7.173 -23.732 1.00 85.06 70 GLY A O 1
ATOM 573 N N . GLU A 1 71 ? 6.645 5.893 -25.531 1.00 85.44 71 GLU A N 1
ATOM 574 C CA . GLU A 1 71 ? 7.215 6.804 -26.541 1.00 85.44 71 GLU A CA 1
ATOM 575 C C . GLU A 1 71 ? 8.672 7.220 -26.241 1.00 85.44 71 GLU A C 1
ATOM 577 O O . GLU A 1 71 ? 9.086 8.338 -26.525 1.00 85.44 71 GLU A O 1
ATOM 582 N N . GLY A 1 72 ? 9.467 6.335 -25.627 1.00 80.12 72 GLY A N 1
ATOM 583 C CA . GLY A 1 72 ? 10.866 6.622 -25.288 1.00 80.12 72 GLY A CA 1
ATOM 584 C C . GLY A 1 72 ? 11.090 7.330 -23.947 1.00 80.12 72 GLY A C 1
ATOM 585 O O . GLY A 1 72 ? 12.234 7.622 -23.605 1.00 80.12 72 GLY A O 1
ATOM 586 N N . ARG A 1 73 ? 10.042 7.571 -23.149 1.00 83.56 73 ARG A N 1
ATOM 587 C CA . ARG A 1 73 ? 10.167 8.223 -21.834 1.00 83.56 73 ARG A CA 1
ATOM 588 C C . ARG A 1 73 ? 10.785 7.285 -20.792 1.00 83.56 73 ARG A C 1
ATOM 590 O O . ARG A 1 73 ? 10.243 6.208 -20.520 1.00 83.56 73 ARG A O 1
ATOM 597 N N . LEU A 1 74 ? 11.863 7.735 -20.143 1.00 83.81 74 LEU A N 1
ATOM 598 C CA . LEU A 1 74 ? 12.595 6.978 -19.112 1.00 83.81 74 LEU A CA 1
ATOM 599 C C . LEU A 1 74 ? 11.737 6.623 -17.890 1.00 83.81 74 LEU A C 1
ATOM 601 O O . LEU A 1 74 ? 11.957 5.589 -17.265 1.00 83.81 74 LEU A O 1
ATOM 605 N N . GLU A 1 75 ? 10.695 7.405 -17.613 1.00 83.56 75 GLU A N 1
ATOM 606 C CA . GLU A 1 75 ? 9.744 7.153 -16.522 1.00 83.56 75 GLU A CA 1
ATOM 607 C C . GLU A 1 75 ? 9.085 5.778 -16.585 1.00 83.56 75 GLU A C 1
ATOM 609 O O . GLU A 1 75 ? 8.761 5.167 -15.565 1.00 83.56 75 GLU A O 1
ATOM 614 N N . THR A 1 76 ? 8.917 5.248 -17.795 1.00 86.62 76 THR A N 1
ATOM 615 C CA . THR A 1 76 ? 8.313 3.928 -18.000 1.00 86.62 76 THR A CA 1
ATOM 616 C C . THR A 1 76 ? 9.193 2.778 -17.524 1.00 86.62 76 THR A C 1
ATOM 618 O O . THR A 1 76 ? 8.683 1.687 -17.266 1.00 86.62 76 THR A O 1
ATOM 621 N N . LEU A 1 77 ? 10.495 3.022 -17.353 1.00 89.69 77 LEU A N 1
ATOM 622 C CA . LEU A 1 77 ? 11.447 2.058 -16.810 1.00 89.69 77 LEU A CA 1
ATOM 623 C C . LEU A 1 77 ? 11.455 2.040 -15.281 1.00 89.69 77 LEU A C 1
ATOM 625 O O . LEU A 1 77 ? 12.111 1.181 -14.690 1.00 89.69 77 LEU A O 1
ATOM 629 N N . ARG A 1 78 ? 10.714 2.934 -14.618 1.00 89.38 78 ARG A N 1
ATOM 630 C CA . ARG A 1 78 ? 10.593 2.925 -13.163 1.00 89.38 78 ARG A CA 1
ATOM 631 C C . ARG A 1 78 ? 9.973 1.601 -12.688 1.00 89.38 78 ARG A C 1
ATOM 633 O O . ARG A 1 78 ? 8.909 1.207 -13.185 1.00 89.38 78 ARG A O 1
ATOM 640 N N . PRO A 1 79 ? 10.580 0.921 -11.695 1.00 87.25 79 PRO A N 1
ATOM 641 C CA . PRO A 1 79 ? 9.999 -0.288 -11.132 1.00 87.25 79 PRO A CA 1
ATOM 642 C C . PRO A 1 79 ? 8.629 0.022 -10.530 1.00 87.25 79 PRO A C 1
ATOM 644 O O . PRO A 1 79 ? 8.471 0.934 -9.717 1.00 87.25 79 PRO A O 1
ATOM 647 N N . GLN A 1 80 ? 7.636 -0.754 -10.950 1.00 86.12 80 GLN A N 1
ATOM 648 C CA . GLN A 1 80 ? 6.289 -0.670 -10.406 1.00 86.12 80 GLN A CA 1
ATOM 649 C C . GLN A 1 80 ? 6.228 -1.346 -9.037 1.00 86.12 80 GLN A C 1
ATOM 651 O O . GLN A 1 80 ? 7.068 -2.179 -8.694 1.00 86.12 80 GLN A O 1
ATOM 656 N N . SER A 1 81 ? 5.213 -0.992 -8.252 1.00 86.69 81 SER A N 1
ATOM 657 C CA . SER A 1 81 ? 4.978 -1.627 -6.958 1.00 86.69 81 SER A CA 1
ATOM 658 C C . SER A 1 81 ? 4.785 -3.137 -7.118 1.00 86.69 81 SER A C 1
ATOM 660 O O . SER A 1 81 ? 3.902 -3.582 -7.848 1.00 86.69 81 SER A O 1
ATOM 662 N N . THR A 1 82 ? 5.576 -3.920 -6.385 1.00 88.69 82 THR A N 1
ATOM 663 C CA . THR A 1 82 ? 5.418 -5.381 -6.267 1.00 88.69 82 THR A CA 1
ATOM 664 C C . THR A 1 82 ? 4.284 -5.756 -5.309 1.00 88.69 82 THR A C 1
ATOM 666 O O . THR A 1 82 ? 3.994 -6.934 -5.110 1.00 88.69 82 THR A O 1
ATOM 669 N N . ALA A 1 83 ? 3.642 -4.772 -4.670 1.00 88.75 83 ALA A N 1
ATOM 670 C CA . ALA A 1 83 ? 2.547 -5.051 -3.758 1.00 88.75 83 ALA A CA 1
ATOM 671 C C . ALA A 1 83 ? 1.374 -5.703 -4.514 1.00 88.75 83 ALA A C 1
ATOM 673 O O . ALA A 1 83 ? 1.049 -5.285 -5.630 1.00 88.75 83 ALA A O 1
ATOM 674 N N . PRO A 1 84 ? 0.699 -6.695 -3.909 1.00 89.19 84 PRO A N 1
ATOM 675 C CA . PRO A 1 84 ? -0.460 -7.318 -4.528 1.00 89.19 84 PRO A CA 1
ATOM 676 C C . PRO A 1 84 ? -1.552 -6.273 -4.781 1.00 89.19 84 PRO A C 1
ATOM 678 O O . PRO A 1 84 ? -1.789 -5.394 -3.947 1.00 89.19 84 PRO A O 1
ATOM 681 N N . ARG A 1 85 ? -2.231 -6.394 -5.931 1.00 88.56 85 ARG A N 1
ATOM 682 C CA . ARG A 1 85 ? -3.316 -5.482 -6.337 1.00 88.56 85 ARG A CA 1
ATOM 683 C C . ARG A 1 85 ? -4.463 -5.475 -5.328 1.00 88.56 85 ARG A C 1
ATOM 685 O O . ARG A 1 85 ? -4.972 -4.414 -4.991 1.00 88.56 85 ARG A O 1
ATOM 692 N N . SER A 1 86 ? -4.832 -6.653 -4.829 1.00 88.12 86 SER A N 1
ATOM 693 C CA . SER A 1 86 ? -5.797 -6.806 -3.743 1.00 88.12 86 SER A CA 1
ATOM 694 C C . SER A 1 86 ? -5.060 -7.208 -2.473 1.00 88.12 86 SER A C 1
ATOM 696 O O . SER A 1 86 ? -4.433 -8.266 -2.407 1.00 88.12 86 SER A O 1
ATOM 698 N N . LYS A 1 87 ? -5.110 -6.340 -1.463 1.00 85.81 87 LYS A N 1
ATOM 699 C CA . LYS A 1 87 ? -4.647 -6.664 -0.112 1.00 85.81 87 LYS A CA 1
ATOM 700 C C . LYS A 1 87 ? -5.843 -7.183 0.671 1.00 85.81 87 LYS A C 1
ATOM 702 O O . LYS A 1 87 ? -6.893 -6.544 0.667 1.00 85.81 87 LYS A O 1
ATOM 707 N N . ARG A 1 88 ? -5.680 -8.307 1.374 1.00 88.12 88 ARG A N 1
ATOM 708 C CA . ARG A 1 88 ? -6.724 -8.846 2.254 1.00 88.12 88 ARG A CA 1
ATOM 709 C C . ARG A 1 88 ? -7.145 -7.778 3.261 1.00 88.12 88 ARG A C 1
ATOM 711 O O . ARG A 1 88 ? -6.318 -7.280 4.026 1.00 88.12 88 ARG A O 1
ATOM 718 N N . GLN A 1 89 ? -8.431 -7.456 3.270 1.00 85.88 89 GLN A N 1
ATOM 719 C CA . GLN A 1 89 ? -9.026 -6.600 4.286 1.00 85.88 89 GLN A CA 1
ATOM 720 C C . GLN A 1 89 ? -9.664 -7.470 5.365 1.00 85.88 89 GLN A C 1
ATOM 722 O O . GLN A 1 89 ? -10.170 -8.559 5.092 1.00 85.88 89 GLN A O 1
ATOM 727 N N . ARG A 1 90 ? -9.588 -7.011 6.613 1.00 90.44 90 ARG A N 1
ATOM 728 C CA . ARG A 1 90 ? -10.287 -7.661 7.720 1.00 90.44 90 ARG A CA 1
ATOM 729 C C . ARG A 1 90 ? -11.755 -7.272 7.649 1.00 90.44 90 ARG A C 1
ATOM 731 O O . ARG A 1 90 ? -12.070 -6.087 7.624 1.00 90.44 90 ARG A O 1
ATOM 738 N N . VAL A 1 91 ? -12.620 -8.277 7.623 1.00 90.62 91 VAL A N 1
ATOM 739 C CA . VAL A 1 91 ? -14.066 -8.098 7.727 1.00 90.62 91 VAL A CA 1
ATOM 740 C C . VAL A 1 91 ? -14.425 -8.231 9.199 1.00 90.62 91 VAL A C 1
ATOM 742 O O . VAL A 1 91 ? -14.095 -9.235 9.828 1.00 90.62 91 VAL A O 1
ATOM 745 N N . ILE A 1 92 ? -15.037 -7.190 9.754 1.00 90.81 92 ILE A N 1
ATOM 746 C CA . ILE A 1 92 ? -15.568 -7.197 11.118 1.00 90.81 92 ILE A CA 1
ATOM 747 C C . ILE A 1 92 ? -17.045 -7.568 10.989 1.00 90.81 92 ILE A C 1
ATOM 749 O O . ILE A 1 92 ? -17.749 -6.860 10.264 1.00 90.81 92 ILE A O 1
ATOM 753 N N . PRO A 1 93 ? -17.520 -8.654 11.624 1.00 92.25 93 PRO A N 1
ATOM 754 C CA . PRO A 1 93 ? -18.941 -8.975 11.625 1.00 92.25 93 PRO A CA 1
ATOM 755 C C . PRO A 1 93 ? -19.755 -7.802 12.173 1.00 92.25 93 PRO A C 1
ATOM 757 O O . PRO A 1 93 ? -19.365 -7.184 13.164 1.00 92.25 93 PRO A O 1
ATOM 760 N N . GLN A 1 94 ? -20.893 -7.514 11.544 1.00 92.25 94 GLN A N 1
ATOM 761 C CA . GLN A 1 94 ? -21.774 -6.426 11.964 1.00 92.25 94 GLN A CA 1
ATOM 762 C C . GLN A 1 94 ? -22.165 -6.478 13.457 1.00 92.25 94 GLN A C 1
ATOM 764 O O . GLN A 1 94 ? -21.973 -5.459 14.118 1.00 92.25 94 GLN A O 1
ATOM 769 N N . PRO A 1 95 ? -22.570 -7.627 14.046 1.00 93.31 95 PRO A N 1
ATOM 770 C CA . PRO A 1 95 ? -22.957 -7.653 15.461 1.00 93.31 95 PRO A CA 1
ATOM 771 C C . PRO A 1 95 ? -21.800 -7.293 16.407 1.00 93.31 95 PRO A C 1
ATOM 773 O O . PRO A 1 95 ? -21.996 -6.612 17.409 1.00 93.31 95 PRO A O 1
ATOM 776 N N . VAL A 1 96 ? -20.569 -7.680 16.056 1.00 92.88 96 VAL A N 1
ATOM 777 C CA . VAL A 1 96 ? -19.357 -7.320 16.809 1.00 92.88 96 VAL A CA 1
ATOM 778 C C . VAL A 1 96 ? -19.116 -5.812 16.743 1.00 92.88 96 VAL A C 1
ATOM 780 O O . VAL A 1 96 ? -18.782 -5.187 17.747 1.00 92.88 96 VAL A O 1
ATOM 783 N N . ALA A 1 97 ? -19.284 -5.213 15.562 1.00 93.12 97 ALA A N 1
ATOM 784 C CA . ALA A 1 97 ? -19.132 -3.774 15.387 1.00 93.12 97 ALA A CA 1
ATOM 785 C C . ALA A 1 97 ? -20.188 -2.991 16.183 1.00 93.12 97 ALA A C 1
ATOM 787 O O . ALA A 1 97 ? -19.838 -2.000 16.826 1.00 93.12 97 ALA A O 1
ATOM 788 N N . ASP A 1 98 ? -21.438 -3.450 16.173 1.00 93.38 98 ASP A N 1
ATOM 789 C CA . ASP A 1 98 ? -22.555 -2.797 16.857 1.00 93.38 98 ASP A CA 1
ATOM 790 C C . ASP A 1 98 ? -22.381 -2.836 18.379 1.00 93.38 98 ASP A C 1
ATOM 792 O O . ASP A 1 98 ? -22.525 -1.798 19.029 1.00 93.38 98 ASP A O 1
ATOM 796 N N . LEU A 1 99 ? -21.964 -3.980 18.942 1.00 92.75 99 LEU A N 1
ATOM 797 C CA . LEU A 1 99 ? -21.617 -4.080 20.363 1.00 92.75 99 LEU A CA 1
ATOM 798 C C . LEU A 1 99 ? -20.491 -3.106 20.710 1.00 92.75 99 LEU A C 1
ATOM 800 O O . LEU A 1 99 ? -20.625 -2.306 21.630 1.00 92.75 99 LEU A O 1
ATOM 804 N N . ILE A 1 100 ? -19.396 -3.105 19.942 1.00 92.12 100 ILE A N 1
ATOM 805 C CA . ILE A 1 100 ? -18.262 -2.206 20.199 1.00 92.12 100 ILE A CA 1
ATOM 806 C C . ILE A 1 100 ? -18.692 -0.731 20.153 1.00 92.12 100 ILE A C 1
ATOM 808 O O . ILE A 1 100 ? -18.208 0.067 20.959 1.00 92.12 100 ILE A O 1
ATOM 812 N N . ILE A 1 101 ? -19.566 -0.348 19.216 1.00 91.31 101 ILE A N 1
ATOM 813 C CA . ILE A 1 101 ? -20.089 1.022 19.105 1.00 91.31 101 ILE A CA 1
ATOM 814 C C . ILE A 1 101 ? -20.965 1.360 20.310 1.00 91.31 101 ILE A C 1
ATOM 816 O O . ILE A 1 101 ? -20.772 2.421 20.906 1.00 91.31 101 ILE A O 1
ATOM 820 N N . LYS A 1 102 ? -21.884 0.463 20.683 1.00 91.12 102 LYS A N 1
ATOM 821 C CA . LYS A 1 102 ? -22.774 0.620 21.837 1.00 91.12 102 LYS A CA 1
ATOM 822 C C . LYS A 1 102 ? -21.968 0.797 23.121 1.00 91.12 102 LYS A C 1
ATOM 824 O O . LYS A 1 102 ? -22.112 1.814 23.793 1.00 91.12 102 LYS A O 1
ATOM 829 N N . GLU A 1 103 ? -21.049 -0.116 23.404 1.00 90.31 103 GLU A N 1
ATOM 830 C CA . GLU A 1 103 ? -20.212 -0.076 24.605 1.00 90.31 103 GLU A CA 1
ATOM 831 C C . GLU A 1 103 ? -19.330 1.179 24.654 1.00 90.31 103 GLU A C 1
ATOM 833 O O . GLU A 1 103 ? -19.213 1.838 25.689 1.00 90.31 103 GLU A O 1
ATOM 838 N N . ARG A 1 104 ? -18.768 1.594 23.509 1.00 89.31 104 ARG A N 1
ATOM 839 C CA . ARG A 1 104 ? -17.944 2.811 23.442 1.00 89.31 104 ARG A CA 1
ATOM 840 C C . ARG A 1 104 ? -18.717 4.124 23.423 1.00 89.31 104 ARG A C 1
ATOM 842 O O . ARG A 1 104 ? -18.071 5.174 23.489 1.00 89.31 104 ARG A O 1
ATOM 849 N N . SER A 1 105 ? -20.043 4.081 23.320 1.00 86.94 105 SER A N 1
ATOM 850 C CA . SER A 1 105 ? -20.888 5.272 23.429 1.00 86.94 105 SER A CA 1
ATOM 851 C C . SER A 1 105 ? -20.992 5.755 24.880 1.00 86.94 105 SER A C 1
ATOM 853 O O . SER A 1 105 ? -20.994 6.961 25.116 1.00 86.94 105 SER A O 1
ATOM 855 N N . TYR A 1 106 ? -20.966 4.826 25.842 1.00 83.62 106 TYR A N 1
ATOM 856 C CA . TYR A 1 106 ? -20.980 5.125 27.274 1.00 83.62 106 TYR A CA 1
ATOM 857 C C . TYR A 1 106 ? -19.580 5.457 27.809 1.00 83.62 106 TYR A C 1
ATOM 859 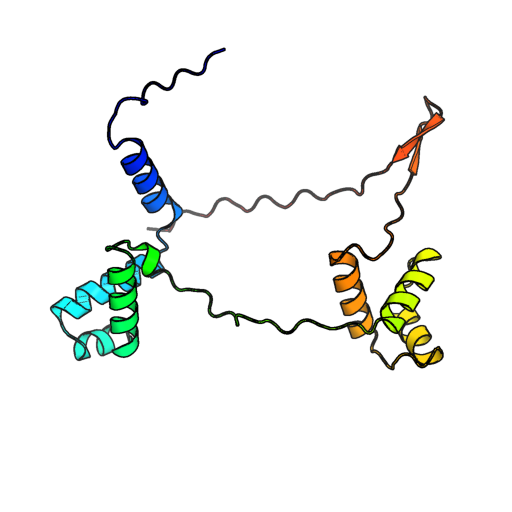O O . TYR A 1 106 ? -19.362 6.538 28.357 1.00 83.62 106 TYR A O 1
ATOM 867 N N . GLU A 1 107 ? -18.601 4.562 27.621 1.00 83.19 107 GLU A N 1
ATOM 868 C CA . GLU A 1 107 ? -17.232 4.735 28.128 1.00 83.19 107 GLU A CA 1
ATOM 869 C C . GLU A 1 107 ? -16.178 4.273 27.105 1.00 83.19 107 GLU A C 1
ATOM 871 O O . GLU A 1 107 ? -16.393 3.361 26.314 1.00 83.19 107 GLU A O 1
ATOM 876 N N . LYS A 1 108 ? -14.972 4.864 27.109 1.00 83.38 108 LYS A N 1
ATOM 877 C CA . LYS A 1 108 ? -13.855 4.425 26.244 1.00 83.38 108 LYS A CA 1
ATOM 878 C C . LYS A 1 108 ? -13.209 3.125 26.746 1.00 83.38 108 LYS A C 1
ATOM 880 O O . LYS A 1 108 ? -12.026 3.107 27.085 1.00 83.38 108 LYS A O 1
ATOM 885 N N . ILE A 1 109 ? -13.972 2.039 26.711 1.00 89.12 109 ILE A N 1
ATOM 886 C CA . ILE A 1 109 ? -13.551 0.707 27.136 1.00 89.12 109 ILE A CA 1
ATOM 887 C C . ILE A 1 109 ? -12.356 0.224 26.293 1.00 89.12 109 ILE A C 1
ATOM 889 O O . ILE A 1 109 ? -12.261 0.446 25.078 1.00 89.12 109 ILE A O 1
ATOM 893 N N . GLY A 1 110 ? -11.392 -0.392 26.980 1.00 89.75 110 GLY A N 1
ATOM 894 C CA . GLY A 1 110 ? -10.180 -0.949 26.387 1.00 89.75 110 GLY A CA 1
ATOM 895 C C . GLY A 1 110 ? -10.410 -2.290 25.687 1.00 89.75 110 GLY A C 1
ATOM 896 O O . GLY A 1 110 ? -11.400 -2.978 25.916 1.00 89.75 110 GLY A O 1
ATOM 897 N N . LYS A 1 111 ? -9.441 -2.689 24.857 1.00 92.94 111 LYS A N 1
ATOM 898 C CA . LYS A 1 111 ? -9.479 -3.942 24.079 1.00 92.94 111 LYS A CA 1
ATOM 899 C C . LYS A 1 111 ? -9.633 -5.212 24.932 1.00 92.94 111 LYS A C 1
ATOM 901 O O . LYS A 1 111 ? -10.242 -6.160 24.461 1.00 92.94 111 LYS A O 1
ATOM 906 N N . GLU A 1 112 ? -9.096 -5.214 26.155 1.00 94.88 112 GLU A N 1
ATOM 907 C CA . GLU A 1 112 ? -9.145 -6.365 27.072 1.00 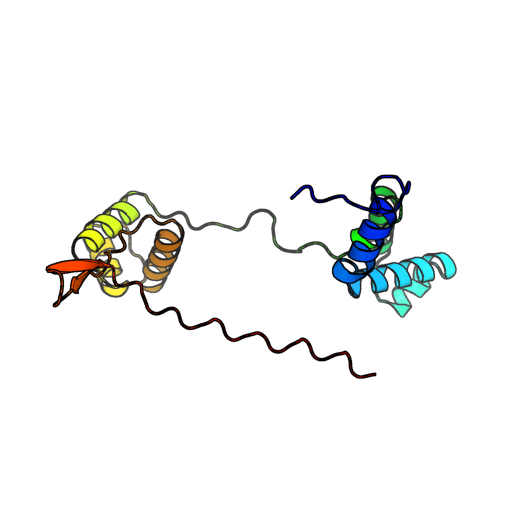94.88 112 GLU A CA 1
ATOM 908 C C . GLU A 1 112 ? -10.580 -6.630 27.537 1.00 94.88 112 GLU A C 1
ATOM 910 O O . GLU A 1 112 ? -11.112 -7.715 27.347 1.00 94.88 112 GLU A O 1
ATOM 915 N N . LYS A 1 113 ? -11.249 -5.594 28.058 1.00 94.12 113 LYS A N 1
ATOM 916 C CA . LYS A 1 113 ? -12.645 -5.679 28.507 1.00 94.12 113 LYS A CA 1
ATOM 917 C C . LYS A 1 113 ? -13.598 -6.000 27.353 1.00 94.12 113 LYS A C 1
ATOM 919 O O . LYS A 1 113 ? -14.475 -6.836 27.505 1.00 94.12 113 LYS A O 1
ATOM 924 N N . LEU A 1 114 ? -13.393 -5.388 26.183 1.00 93.88 114 LEU A N 1
ATOM 925 C CA . LEU A 1 114 ? -14.208 -5.680 24.998 1.00 93.88 114 LEU A CA 1
ATOM 926 C C . LEU A 1 114 ? -14.070 -7.135 24.529 1.00 93.88 114 LEU A C 1
ATOM 928 O O . LEU A 1 114 ? -15.042 -7.694 24.043 1.00 93.88 114 LEU A O 1
ATOM 932 N N . ALA A 1 115 ? -12.894 -7.753 24.672 1.00 94.62 115 ALA A N 1
ATOM 933 C CA . ALA A 1 115 ? -12.719 -9.168 24.344 1.00 94.62 115 ALA A CA 1
ATOM 934 C C . ALA A 1 115 ? -13.549 -10.077 25.265 1.00 94.62 115 ALA A C 1
ATOM 936 O O . ALA A 1 115 ? -14.152 -11.032 24.785 1.00 94.62 115 ALA A O 1
ATOM 937 N N . VAL A 1 116 ? -13.620 -9.748 26.560 1.00 94.94 116 VAL A N 1
ATOM 938 C CA . VAL A 1 116 ? -14.462 -10.469 27.528 1.00 94.94 116 VAL A CA 1
ATOM 939 C C . VAL A 1 116 ? -15.944 -10.301 27.187 1.00 94.94 116 VAL A C 1
ATOM 941 O O . VAL A 1 116 ? -16.629 -11.302 27.020 1.00 94.94 116 VAL A O 1
ATOM 944 N N . LEU A 1 117 ? -16.409 -9.068 26.957 1.00 93.31 117 LEU A N 1
ATOM 945 C CA . LEU A 1 117 ? -17.815 -8.793 26.619 1.00 93.31 117 LEU A CA 1
ATOM 946 C C . LEU A 1 117 ? -18.262 -9.486 25.323 1.00 93.31 117 LEU A C 1
ATOM 948 O O . LEU A 1 117 ? -19.340 -10.064 25.264 1.00 93.31 117 LEU A O 1
ATOM 952 N N . LEU A 1 118 ? -17.417 -9.487 24.285 1.00 93.88 118 LEU A N 1
ATOM 953 C CA . LEU A 1 118 ? -17.720 -10.178 23.024 1.00 93.88 118 LEU A CA 1
ATOM 954 C C . LEU A 1 118 ? -17.855 -11.698 23.196 1.00 93.88 118 LEU A C 1
ATOM 956 O O . LEU A 1 118 ? -18.606 -12.337 22.455 1.00 93.88 118 LEU A O 1
ATOM 960 N N . LYS A 1 119 ? -17.121 -12.264 24.159 1.00 93.38 119 LYS A N 1
ATOM 961 C CA . LYS A 1 119 ? -17.190 -13.679 24.511 1.00 93.38 119 LYS A CA 1
ATOM 962 C C . LYS A 1 119 ? -18.431 -13.989 25.348 1.00 93.38 119 LYS A C 1
ATOM 964 O O . LYS A 1 119 ? -19.083 -14.992 25.077 1.00 93.38 119 LYS A O 1
ATOM 969 N N . GLU A 1 120 ? -18.762 -13.135 26.315 1.00 92.62 120 GLU A N 1
ATOM 970 C CA . GLU A 1 120 ? -19.962 -13.257 27.156 1.00 92.62 120 GLU A CA 1
ATOM 971 C C . GLU A 1 120 ? -21.248 -13.179 26.319 1.00 92.62 120 GLU A C 1
ATOM 973 O O . GLU A 1 120 ? -22.105 -14.052 26.435 1.00 92.62 120 GLU A O 1
ATOM 978 N N . ASP A 1 121 ? -21.323 -12.240 25.371 1.00 91.50 121 ASP A N 1
ATOM 979 C CA . ASP A 1 121 ? -22.464 -12.089 24.453 1.00 91.50 121 ASP A CA 1
ATOM 980 C C . ASP A 1 121 ? -22.480 -13.128 23.309 1.00 91.50 121 ASP A C 1
ATOM 982 O O . ASP A 1 121 ? -23.293 -13.042 22.388 1.00 91.50 121 ASP A O 1
ATOM 986 N N . SER A 1 122 ? -21.588 -14.129 23.333 1.00 90.50 122 SER A N 1
ATOM 987 C CA . SER A 1 122 ? -21.499 -15.205 22.328 1.00 90.50 122 SER A CA 1
ATOM 988 C C . SER A 1 122 ? -21.331 -14.720 20.874 1.00 90.50 122 SER A C 1
ATOM 990 O O . SER A 1 122 ? -21.652 -15.440 19.927 1.00 90.50 122 SER A O 1
ATOM 992 N N . LEU A 1 123 ? -20.788 -13.512 20.669 1.00 88.56 123 LEU A N 1
ATOM 993 C CA . LEU A 1 123 ? -20.549 -12.924 19.341 1.00 88.56 123 LEU A CA 1
ATOM 994 C C . LEU A 1 123 ? -19.221 -13.372 18.715 1.00 88.56 123 LEU A C 1
ATOM 996 O O . LEU A 1 123 ? -19.015 -13.217 17.508 1.00 88.56 123 LEU A O 1
ATOM 1000 N N . GLY A 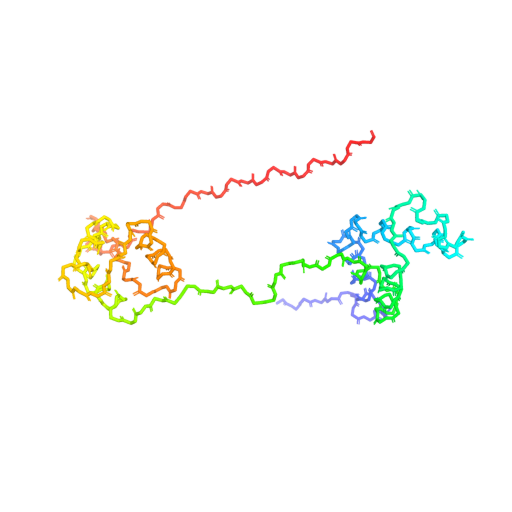1 124 ? -18.319 -13.921 19.529 1.00 88.69 124 GLY A N 1
ATOM 1001 C CA . GLY A 1 124 ? -17.102 -14.591 19.083 1.00 88.69 124 GLY A CA 1
ATOM 1002 C C . GLY A 1 124 ? -15.969 -14.525 20.104 1.00 88.69 124 GLY A C 1
ATOM 1003 O O . GLY A 1 124 ? -15.829 -13.549 20.838 1.00 88.69 124 GLY A O 1
ATOM 1004 N N . ASP A 1 125 ? -15.116 -15.554 20.112 1.00 92.06 125 ASP A N 1
ATOM 1005 C CA . ASP A 1 125 ? -13.910 -15.581 20.946 1.00 92.06 125 ASP A CA 1
ATOM 1006 C C . ASP A 1 125 ? -12.746 -14.890 20.217 1.00 92.06 125 ASP A C 1
ATOM 1008 O O . ASP A 1 125 ? -12.023 -15.483 19.409 1.00 92.06 125 ASP A O 1
ATOM 1012 N N . TYR A 1 126 ? -12.608 -13.583 20.451 1.00 93.31 126 TYR A N 1
ATOM 1013 C CA . TYR A 1 126 ? -11.551 -12.769 19.862 1.00 93.31 126 TYR A CA 1
ATOM 1014 C C . TYR A 1 126 ? -10.483 -12.433 20.892 1.00 93.31 126 TYR A C 1
ATOM 1016 O O . TYR A 1 126 ? -10.756 -11.853 21.938 1.00 93.31 126 TYR A O 1
ATOM 1024 N N . SER A 1 127 ? -9.220 -12.667 20.536 1.00 94.62 127 SER A N 1
ATOM 1025 C CA . SER A 1 127 ? -8.111 -12.221 21.376 1.00 94.62 127 SER A CA 1
ATOM 1026 C C . SER A 1 127 ? -8.067 -10.686 21.505 1.00 94.62 127 SER A C 1
ATOM 1028 O O . SER A 1 127 ? -8.396 -9.974 20.545 1.00 94.62 127 SER A O 1
ATOM 1030 N N . PRO A 1 128 ? -7.552 -10.136 22.623 1.00 94.75 128 PRO A N 1
ATOM 1031 C CA . PRO A 1 128 ? -7.455 -8.686 22.827 1.00 94.75 128 PRO A CA 1
ATOM 1032 C C . PRO A 1 128 ? -6.682 -7.955 21.721 1.00 94.75 128 PRO A C 1
ATOM 1034 O O . PRO A 1 128 ? -6.984 -6.814 21.366 1.00 94.75 128 PRO A O 1
ATOM 1037 N N . SER A 1 129 ? -5.690 -8.612 21.110 1.00 95.19 129 SER A N 1
ATOM 1038 C CA . SER A 1 129 ? -4.948 -8.067 19.966 1.00 95.19 129 SER A CA 1
ATOM 1039 C C . SER A 1 129 ? -5.807 -7.962 18.701 1.00 95.19 129 SER A C 1
ATOM 1041 O O . SER A 1 129 ? -5.653 -7.027 17.912 1.00 95.19 129 SER A O 1
ATOM 1043 N N . THR A 1 130 ? -6.736 -8.894 18.499 1.00 94.44 130 THR A N 1
ATOM 1044 C CA . THR A 1 130 ? -7.693 -8.885 17.388 1.00 94.44 130 THR A CA 1
ATOM 1045 C C . THR A 1 130 ? -8.719 -7.780 17.576 1.00 94.44 130 THR A C 1
ATOM 1047 O O . THR A 1 130 ? -8.879 -6.966 16.668 1.00 94.44 130 THR A O 1
ATOM 1050 N N . VAL A 1 131 ? -9.281 -7.648 18.777 1.00 94.69 131 VAL A N 1
ATOM 1051 C CA . VAL A 1 131 ? -10.180 -6.540 19.134 1.00 94.69 131 VAL A CA 1
ATOM 1052 C C . VAL A 1 131 ? -9.474 -5.188 19.000 1.00 94.69 131 VAL A C 1
ATOM 1054 O O . VAL A 1 131 ? -10.004 -4.258 18.399 1.00 94.69 131 VAL A O 1
ATOM 1057 N N . GLY A 1 132 ? -8.225 -5.074 19.459 1.00 94.44 132 GLY A N 1
ATOM 1058 C CA . GLY A 1 132 ? -7.428 -3.856 19.288 1.00 94.44 132 GLY A CA 1
ATOM 1059 C C . GLY A 1 132 ? -7.209 -3.479 17.818 1.00 94.44 132 GLY A C 1
ATOM 1060 O O . GLY A 1 132 ? -7.245 -2.300 17.461 1.00 94.44 132 GLY A O 1
ATOM 1061 N N . ARG A 1 133 ? -7.033 -4.477 16.946 1.00 94.69 133 ARG A N 1
ATOM 1062 C CA . ARG A 1 133 ? -6.921 -4.279 15.495 1.00 94.69 133 ARG A CA 1
ATOM 1063 C C . ARG A 1 133 ? -8.251 -3.839 14.876 1.00 94.69 133 ARG A C 1
ATOM 1065 O O . ARG A 1 133 ? -8.250 -2.892 14.097 1.00 94.69 133 ARG A O 1
ATOM 1072 N N . MET A 1 134 ? -9.362 -4.452 15.282 1.00 94.38 134 MET A N 1
ATOM 1073 C CA . MET A 1 134 ? -10.713 -4.041 14.883 1.00 94.38 134 MET A CA 1
ATOM 1074 C C . MET A 1 134 ? -10.998 -2.590 15.290 1.00 94.38 134 MET A C 1
ATOM 1076 O O . MET A 1 134 ? -11.415 -1.792 14.457 1.00 94.38 134 MET A O 1
ATOM 1080 N N . LEU A 1 135 ? -10.670 -2.203 16.527 1.00 93.00 135 LEU A N 1
ATOM 1081 C CA . LEU A 1 135 ? -10.806 -0.825 17.012 1.00 93.00 135 LEU A CA 1
ATOM 1082 C C . LEU A 1 135 ? -9.990 0.175 16.189 1.00 93.00 135 LEU A C 1
ATOM 1084 O O . LEU A 1 135 ? -10.473 1.267 15.890 1.00 93.00 135 LEU A O 1
ATOM 1088 N N . ALA A 1 136 ? -8.752 -0.174 15.829 1.00 92.38 136 ALA A N 1
ATOM 1089 C CA . ALA A 1 136 ? -7.913 0.678 14.992 1.00 92.38 136 ALA A CA 1
ATOM 1090 C C . ALA A 1 136 ? -8.523 0.870 13.595 1.00 92.38 136 ALA A C 1
ATOM 1092 O O . ALA A 1 136 ? -8.536 1.992 13.084 1.00 92.38 136 ALA A O 1
ATOM 1093 N N . ASP A 1 137 ? -9.063 -0.197 13.007 1.00 91.88 137 ASP A N 1
ATOM 1094 C CA . ASP A 1 137 ? -9.723 -0.157 11.702 1.00 91.88 137 ASP A CA 1
ATOM 1095 C C . ASP A 1 137 ? -11.033 0.658 11.769 1.00 91.88 137 ASP A C 1
ATOM 1097 O O . ASP A 1 137 ? -11.237 1.556 10.952 1.00 91.88 137 ASP A O 1
ATOM 1101 N N . MET A 1 138 ? -11.865 0.464 12.799 1.00 91.25 138 MET A N 1
ATOM 1102 C CA . MET A 1 138 ? -13.097 1.242 13.020 1.00 91.25 138 MET A CA 1
ATOM 1103 C C . MET A 1 138 ? -12.821 2.729 13.280 1.00 91.25 138 MET A C 1
ATOM 1105 O O . MET A 1 138 ? -13.563 3.589 12.802 1.00 91.25 138 MET A O 1
ATOM 1109 N N . LYS A 1 139 ? -11.733 3.055 13.991 1.00 89.25 139 LYS A N 1
ATOM 1110 C CA . LYS A 1 139 ? -11.292 4.441 14.203 1.00 89.25 139 LYS A CA 1
ATOM 1111 C C . LYS A 1 139 ? -10.858 5.098 12.893 1.00 89.25 139 LYS A C 1
ATOM 1113 O O . LYS A 1 139 ? -11.209 6.249 12.658 1.00 89.25 139 LYS A O 1
ATOM 1118 N N . LYS A 1 140 ? -10.128 4.377 12.033 1.00 88.94 140 LYS A N 1
ATOM 1119 C CA . LYS A 1 140 ? -9.746 4.863 10.695 1.00 88.94 140 LYS A CA 1
ATOM 1120 C C . LYS A 1 140 ? -10.958 5.082 9.790 1.00 88.94 140 LYS A C 1
ATOM 1122 O O . LYS A 1 140 ? -10.944 6.010 8.994 1.00 88.94 140 LYS A O 1
ATOM 1127 N N . GLN A 1 141 ? -11.994 4.257 9.933 1.00 88.12 141 GLN A N 1
ATOM 1128 C CA . GLN A 1 141 ? -13.265 4.401 9.215 1.00 88.12 141 GLN A CA 1
ATOM 1129 C C . GLN A 1 141 ? -14.167 5.514 9.776 1.00 88.12 141 GLN A C 1
ATOM 1131 O O . GLN A 1 141 ? -15.204 5.790 9.187 1.00 88.12 141 GLN A O 1
ATOM 1136 N N . GLY A 1 142 ? -13.823 6.128 10.916 1.00 86.38 142 GLY A N 1
ATOM 1137 C CA . GLY A 1 142 ? -14.652 7.158 11.552 1.00 86.38 142 GLY A CA 1
ATOM 1138 C C . GLY A 1 142 ? -15.946 6.636 12.190 1.00 86.38 142 GLY A C 1
ATOM 1139 O O . GLY A 1 142 ? -16.817 7.431 12.517 1.00 86.38 142 GLY A O 1
ATOM 1140 N N . LYS A 1 143 ? -16.081 5.318 12.394 1.00 85.94 143 LYS A N 1
ATOM 1141 C CA . LYS A 1 143 ? -17.304 4.697 12.943 1.00 85.94 143 LYS A CA 1
ATOM 1142 C C . LYS A 1 143 ? -17.459 4.854 14.456 1.00 85.94 143 LYS A C 1
ATOM 1144 O O . LYS A 1 143 ? -18.541 4.649 14.989 1.00 85.94 143 LYS A O 1
ATOM 1149 N N . LEU A 1 144 ? -16.371 5.164 15.162 1.00 85.31 144 LEU A N 1
ATOM 1150 C CA . LEU A 1 144 ? -16.388 5.348 16.611 1.00 85.31 144 LEU A CA 1
ATOM 1151 C C . LEU A 1 144 ? -16.622 6.817 16.954 1.00 85.31 144 LEU A C 1
ATOM 1153 O O . LEU A 1 144 ? -15.919 7.690 16.443 1.00 85.31 144 LEU A O 1
ATOM 1157 N N . GLN A 1 145 ? -17.540 7.072 17.887 1.00 77.25 145 GLN A N 1
ATOM 1158 C CA . GLN A 1 145 ? -17.745 8.409 18.432 1.00 77.25 145 GLN A CA 1
ATOM 1159 C C . GLN A 1 145 ? -16.456 8.899 19.106 1.00 77.25 145 GLN A C 1
ATOM 1161 O O . GLN A 1 145 ? -15.848 8.207 19.931 1.00 77.25 145 GLN A O 1
ATOM 1166 N N . ASN A 1 146 ? -16.016 10.104 18.745 1.00 72.56 146 ASN A N 1
ATOM 1167 C CA . ASN A 1 146 ? -14.878 10.749 19.381 1.00 72.56 146 ASN A CA 1
ATOM 1168 C C . ASN A 1 146 ? -15.378 11.952 20.188 1.00 72.56 146 ASN A C 1
ATOM 1170 O O . ASN A 1 146 ? -15.496 13.037 19.621 1.00 72.56 146 ASN A O 1
ATOM 1174 N N . PRO A 1 147 ? -15.696 11.780 21.486 1.00 69.25 147 PRO A N 1
ATOM 1175 C CA . PRO A 1 147 ? -16.231 12.869 22.289 1.00 69.25 147 PRO A CA 1
ATOM 1176 C C . PRO A 1 147 ? -15.217 14.010 22.360 1.00 69.25 147 PRO A C 1
ATOM 1178 O O . PRO A 1 147 ? -14.066 13.822 22.780 1.00 69.25 147 PRO A O 1
ATOM 1181 N N . VAL A 1 148 ? -15.663 15.180 21.916 1.00 74.75 148 VAL A N 1
ATOM 1182 C CA . VAL A 1 148 ? -14.920 16.434 21.959 1.00 74.75 148 VAL A CA 1
ATOM 1183 C C . VAL A 1 148 ? -14.866 16.914 23.407 1.00 74.75 148 VAL A C 1
ATOM 1185 O O . VAL A 1 148 ? -15.876 16.936 24.107 1.00 74.75 148 VAL A O 1
ATOM 1188 N N . ARG A 1 149 ? -13.676 17.289 23.886 1.00 77.38 149 ARG A N 1
ATOM 1189 C CA . ARG A 1 149 ? -13.532 17.868 25.228 1.00 77.38 149 ARG A CA 1
ATOM 1190 C C . ARG A 1 149 ? -13.827 19.358 25.154 1.00 77.38 149 ARG A C 1
ATOM 1192 O O . ARG A 1 149 ? -13.087 20.081 24.498 1.00 77.38 149 ARG A O 1
ATOM 1199 N N . TYR A 1 150 ? -14.845 19.823 25.864 1.00 83.25 150 TYR A N 1
ATOM 1200 C CA . TYR A 1 150 ? -15.106 21.251 26.025 1.00 83.25 150 TYR A CA 1
ATOM 1201 C C . TYR A 1 150 ? -14.434 21.788 27.291 1.00 83.25 150 TYR A C 1
ATOM 1203 O O . TYR A 1 150 ? -14.214 21.065 28.262 1.00 83.25 150 TYR A O 1
ATOM 1211 N N . SER A 1 151 ? -14.086 23.070 27.282 1.00 83.94 151 SER A N 1
ATOM 1212 C CA . SER A 1 151 ? -13.684 23.816 28.473 1.00 83.94 151 SER A CA 1
ATOM 1213 C C . SER A 1 151 ? -14.419 25.140 28.539 1.00 83.94 151 SER A C 1
ATOM 1215 O O . SER A 1 151 ? -14.617 25.780 27.509 1.00 83.94 151 SER A O 1
ATOM 1217 N N . LEU A 1 152 ? -14.803 25.557 29.740 1.00 89.06 152 LEU A N 1
ATOM 1218 C CA . LEU A 1 152 ? -15.481 26.827 29.956 1.00 89.06 152 LEU A CA 1
ATOM 1219 C C . LEU A 1 152 ? -14.481 27.992 29.883 1.00 89.06 152 LEU A C 1
ATOM 1221 O O . LEU A 1 152 ? -13.448 27.974 30.553 1.00 89.06 152 LEU A O 1
ATOM 1225 N N . SER A 1 153 ? -14.789 29.015 29.088 1.00 87.81 153 SER A N 1
ATOM 1226 C CA . SER A 1 153 ? -14.061 30.285 29.111 1.00 87.81 153 SER A CA 1
ATOM 1227 C C . SER A 1 153 ? -14.451 31.084 30.351 1.00 87.81 153 SER A C 1
ATOM 1229 O O . SER A 1 153 ? -15.570 31.589 30.421 1.00 87.81 153 SER A O 1
ATOM 1231 N N . GLY A 1 154 ? -13.529 31.269 31.299 1.00 84.44 154 GLY A N 1
ATOM 1232 C CA . GLY A 1 154 ? -13.798 32.047 32.517 1.00 84.44 154 GLY A CA 1
ATOM 1233 C C . GLY A 1 154 ? -14.175 33.515 32.267 1.00 84.44 154 GLY A C 1
ATOM 1234 O O . GLY A 1 154 ? -14.864 34.108 33.083 1.00 84.44 154 GLY A O 1
ATOM 1235 N N . LYS A 1 155 ? -13.776 34.100 31.126 1.00 85.06 155 LYS A N 1
ATOM 1236 C CA . LYS A 1 155 ? -14.095 35.499 30.774 1.00 85.06 155 LYS A CA 1
ATOM 1237 C C . LYS A 1 155 ? -15.458 35.679 30.105 1.00 85.06 155 LYS A C 1
ATOM 1239 O O . LYS A 1 155 ? -16.036 36.751 30.185 1.00 85.06 155 LYS A O 1
ATOM 1244 N N . THR A 1 156 ? -15.923 34.675 29.364 1.00 85.62 156 THR A N 1
ATOM 1245 C CA . THR A 1 156 ? -17.067 34.814 28.440 1.00 85.62 156 THR A CA 1
ATOM 1246 C C . THR A 1 156 ? -18.190 33.817 28.708 1.00 85.62 156 THR A C 1
ATOM 1248 O O . THR A 1 156 ? -19.220 33.896 28.051 1.00 85.62 156 THR A O 1
ATOM 1251 N N . GLY A 1 157 ? -17.982 32.824 29.578 1.00 86.62 157 GLY A N 1
ATOM 1252 C CA . GLY A 1 157 ? -18.941 31.744 29.842 1.00 86.62 157 GLY A CA 1
ATOM 1253 C C . GLY A 1 157 ? -19.176 30.788 28.664 1.00 86.62 157 GLY A C 1
ATOM 1254 O O . GLY A 1 157 ? -19.972 29.862 28.766 1.00 86.62 157 GLY A O 1
ATOM 1255 N N . ARG A 1 158 ? -18.489 30.977 27.530 1.00 89.69 158 ARG A N 1
ATOM 1256 C CA . ARG A 1 158 ? -18.634 30.127 26.340 1.00 89.69 158 ARG A CA 1
ATOM 1257 C C . ARG A 1 158 ? -17.896 28.800 26.513 1.00 89.69 158 ARG A C 1
ATOM 1259 O O . ARG A 1 158 ? -16.780 28.775 27.036 1.00 89.69 158 ARG A O 1
ATOM 1266 N N . MET A 1 159 ? -18.483 27.716 26.007 1.00 85.94 159 MET A N 1
ATOM 1267 C CA . MET A 1 159 ? -17.799 26.429 25.870 1.00 85.94 159 MET A CA 1
ATOM 1268 C C . MET A 1 159 ? -16.852 26.465 24.669 1.00 85.94 159 MET A C 1
ATOM 1270 O O . MET A 1 159 ? -17.272 26.675 23.535 1.00 85.94 159 MET A O 1
ATOM 1274 N N . ILE A 1 160 ? -15.563 26.258 24.922 1.00 86.81 160 ILE A N 1
ATOM 1275 C CA . ILE A 1 160 ? -14.516 26.191 23.903 1.00 86.81 160 ILE A CA 1
ATOM 1276 C C . ILE A 1 160 ? -14.119 24.731 23.719 1.00 86.81 160 ILE A C 1
ATOM 1278 O O . ILE A 1 160 ? -13.722 24.064 24.678 1.00 86.81 160 ILE A O 1
ATOM 1282 N N . GLU A 1 161 ? -14.188 24.243 22.484 1.00 86.31 161 GLU A N 1
ATOM 1283 C CA . GLU A 1 161 ? -13.642 22.942 22.109 1.00 86.31 161 GLU A CA 1
ATOM 1284 C C . GLU A 1 161 ? -12.115 22.922 22.294 1.00 86.31 161 GLU A C 1
ATOM 1286 O O . GLU A 1 161 ? -11.372 23.713 21.706 1.00 86.31 161 GLU A O 1
ATOM 1291 N N . ARG A 1 162 ? -11.626 21.976 23.098 1.00 76.69 162 ARG A N 1
ATOM 1292 C CA . ARG A 1 162 ? -10.200 21.693 23.245 1.00 76.69 162 ARG A CA 1
ATOM 1293 C C . ARG A 1 162 ? -9.760 20.729 22.158 1.00 76.69 162 ARG A C 1
ATOM 1295 O O . ARG A 1 162 ? -9.945 19.516 22.271 1.00 76.69 162 ARG A O 1
ATOM 1302 N N . LYS A 1 163 ? -9.093 21.270 21.142 1.00 74.12 163 LYS A N 1
ATOM 1303 C CA . LYS A 1 163 ? -8.379 20.450 20.163 1.00 74.12 163 LYS A CA 1
ATOM 1304 C C . LYS A 1 163 ? -7.251 19.675 20.863 1.00 74.12 163 LYS A C 1
ATOM 1306 O O . LYS A 1 163 ? -6.563 20.244 21.718 1.00 74.12 163 LYS A O 1
ATOM 1311 N N . PRO A 1 164 ? -7.052 18.384 20.548 1.00 69.00 164 PRO A N 1
ATOM 1312 C CA . PRO A 1 164 ? -5.921 17.635 21.077 1.00 69.00 164 PRO A CA 1
ATOM 1313 C C . PRO A 1 164 ? -4.612 18.318 20.671 1.00 69.00 164 PRO A C 1
ATOM 1315 O O . PRO A 1 164 ? -4.484 18.800 19.547 1.00 69.00 164 PRO A O 1
ATOM 1318 N N . ARG A 1 165 ? -3.639 18.363 21.591 1.00 65.69 165 ARG A N 1
ATOM 1319 C CA . ARG A 1 165 ? -2.298 18.877 21.290 1.00 65.69 165 ARG A CA 1
ATOM 1320 C C . ARG A 1 165 ? -1.692 18.011 20.185 1.00 65.69 165 ARG A C 1
ATOM 1322 O O . ARG A 1 165 ? -1.410 16.838 20.412 1.00 65.69 165 ARG A O 1
ATOM 1329 N N . THR A 1 166 ? -1.519 18.573 18.996 1.00 66.75 166 THR A N 1
ATOM 1330 C CA . THR A 1 166 ? -0.736 17.951 17.930 1.00 66.75 166 THR A CA 1
ATOM 1331 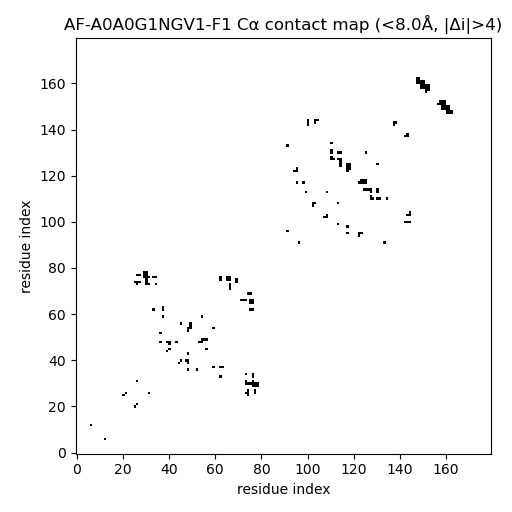C C . THR A 1 166 ? 0.736 18.160 18.237 1.00 66.75 166 THR A C 1
ATOM 1333 O O . THR A 1 166 ? 1.192 19.301 18.299 1.00 66.75 166 THR A O 1
ATOM 1336 N N . THR A 1 167 ? 1.487 17.079 18.430 1.00 61.50 167 THR A N 1
ATOM 1337 C CA . THR A 1 167 ? 2.947 17.146 18.362 1.00 61.50 167 THR A CA 1
ATOM 1338 C C . THR A 1 167 ? 3.310 17.512 16.922 1.00 61.50 167 THR A C 1
ATOM 1340 O O . THR A 1 167 ? 2.817 16.839 16.010 1.00 61.50 167 THR A O 1
ATOM 1343 N N . PRO A 1 168 ? 4.098 18.571 16.673 1.00 68.19 168 PRO A N 1
ATOM 1344 C CA . PRO A 1 168 ? 4.566 18.851 15.325 1.00 68.19 168 PRO A CA 1
ATOM 1345 C C . PRO A 1 168 ? 5.331 17.631 14.807 1.00 68.19 168 PRO A C 1
ATOM 1347 O O . PRO A 1 168 ? 6.170 17.072 15.517 1.00 68.19 168 PRO A O 1
ATOM 1350 N N . THR A 1 169 ? 4.999 17.189 13.593 1.00 68.56 169 THR A N 1
ATOM 1351 C CA . THR A 1 169 ? 5.752 16.140 12.901 1.00 68.56 169 THR A CA 1
ATOM 1352 C C . THR A 1 169 ? 7.218 16.572 12.876 1.00 68.56 169 THR A C 1
ATOM 1354 O O . THR A 1 169 ? 7.480 17.701 12.450 1.00 68.56 169 THR A O 1
ATOM 1357 N N . PRO A 1 170 ? 8.170 15.742 13.342 1.00 63.78 170 PRO A N 1
ATOM 1358 C CA . PRO A 1 170 ? 9.576 16.100 13.258 1.00 63.78 170 PRO A CA 1
ATOM 1359 C C . PRO A 1 170 ? 9.899 16.378 11.791 1.00 63.78 170 PRO A C 1
ATOM 1361 O O . PRO A 1 170 ? 9.600 15.555 10.923 1.00 63.78 170 PRO A O 1
ATOM 1364 N N . LEU A 1 171 ? 10.432 17.571 11.518 1.00 73.75 171 LEU A N 1
ATOM 1365 C CA . LEU A 1 171 ? 10.898 17.937 10.187 1.00 73.75 171 LEU A CA 1
ATOM 1366 C C . LEU A 1 171 ? 11.894 16.855 9.763 1.00 73.75 171 LEU A C 1
ATOM 1368 O O . LEU A 1 171 ? 12.885 16.637 10.461 1.00 73.75 171 LEU A O 1
ATOM 1372 N N . MET A 1 172 ? 11.605 16.134 8.672 1.00 66.12 172 MET A N 1
ATOM 1373 C CA . MET A 1 172 ? 12.605 15.237 8.095 1.00 66.12 172 MET A CA 1
ATOM 1374 C C . MET A 1 172 ? 13.857 16.080 7.845 1.00 66.12 172 MET A C 1
ATOM 1376 O O . MET A 1 172 ? 13.731 17.158 7.254 1.00 66.12 172 MET A O 1
ATOM 1380 N N . PRO A 1 173 ? 15.041 15.645 8.311 1.00 65.81 173 PRO A N 1
ATOM 1381 C CA . PRO A 1 173 ? 16.262 16.346 7.967 1.00 65.81 173 PRO A CA 1
ATOM 1382 C C . PRO A 1 173 ? 16.356 16.406 6.435 1.00 65.81 173 PRO A C 1
ATOM 1384 O O . PRO A 1 173 ? 15.965 15.436 5.770 1.00 65.81 173 PRO A O 1
ATOM 1387 N N . PRO A 1 174 ? 16.817 17.531 5.859 1.00 64.31 174 PRO A N 1
ATOM 1388 C CA . PRO A 1 174 ? 17.030 17.621 4.422 1.00 64.31 174 PRO A CA 1
ATOM 1389 C C . PRO A 1 174 ? 17.894 16.437 3.981 1.00 64.31 174 PRO A C 1
ATOM 1391 O O . PRO A 1 174 ? 18.866 16.091 4.655 1.00 64.31 174 PRO A O 1
ATOM 1394 N N . SER A 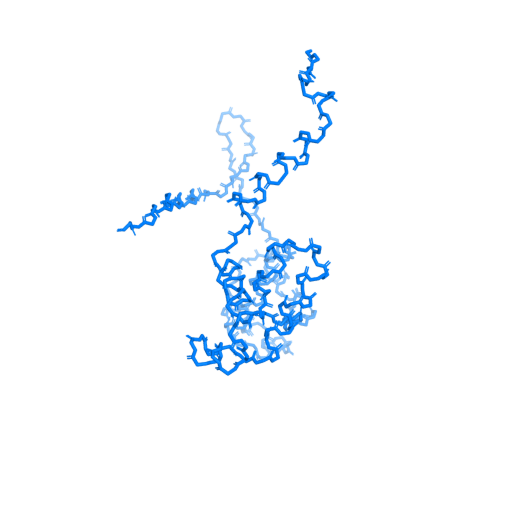1 175 ? 17.502 15.781 2.885 1.00 61.44 175 SER A N 1
ATOM 1395 C CA . SER A 1 175 ? 18.258 14.666 2.317 1.00 61.44 175 SER A CA 1
ATOM 1396 C C . SER A 1 175 ? 19.706 15.105 2.123 1.00 61.44 175 SER A C 1
ATOM 1398 O O . SER A 1 175 ? 19.953 16.055 1.376 1.00 61.44 175 SER A O 1
ATOM 1400 N N . MET A 1 176 ? 20.645 14.449 2.811 1.00 60.34 176 MET A N 1
ATOM 1401 C CA . MET A 1 176 ? 22.065 14.721 2.608 1.00 60.34 176 MET A CA 1
ATOM 1402 C C . MET A 1 176 ? 22.395 14.514 1.123 1.00 60.34 176 MET A C 1
ATOM 1404 O O . MET A 1 176 ? 21.961 13.507 0.551 1.00 60.34 176 MET A O 1
ATOM 1408 N N . PRO A 1 177 ? 23.110 15.458 0.484 1.00 59.62 177 PRO A N 1
ATOM 1409 C CA . PRO A 1 177 ? 23.551 15.274 -0.889 1.00 59.62 177 PRO A CA 1
ATOM 1410 C C . PRO A 1 177 ? 24.441 14.023 -0.977 1.00 59.62 177 PRO A C 1
ATOM 1412 O O . PRO A 1 177 ? 25.132 13.701 -0.004 1.00 59.62 177 PRO A O 1
ATOM 1415 N N . PRO A 1 178 ? 24.412 13.297 -2.108 1.00 56.50 178 PRO A N 1
ATOM 1416 C CA . PRO A 1 178 ? 25.253 12.124 -2.291 1.00 56.50 178 PRO A CA 1
ATOM 1417 C C . PRO A 1 178 ? 26.721 12.523 -2.128 1.00 56.50 178 PRO A C 1
ATOM 1419 O O . PRO A 1 178 ? 27.166 13.521 -2.693 1.00 56.50 178 PRO A O 1
ATOM 1422 N N . ILE A 1 179 ? 27.441 11.756 -1.312 1.00 50.31 179 ILE A N 1
ATOM 1423 C CA . ILE A 1 179 ? 28.883 11.902 -1.124 1.00 50.31 179 ILE A CA 1
ATOM 1424 C C . ILE A 1 179 ? 29.542 11.506 -2.451 1.00 50.31 179 ILE A C 1
ATOM 1426 O O . ILE A 1 179 ? 29.311 10.393 -2.929 1.00 50.31 179 ILE A O 1
ATOM 1430 N N . SER A 1 180 ? 30.267 12.455 -3.049 1.00 63.03 180 SER A N 1
ATOM 1431 C CA . SER A 1 180 ? 31.053 12.291 -4.279 1.00 63.03 180 SER A CA 1
ATOM 1432 C C . SER A 1 180 ? 32.202 11.304 -4.117 1.00 63.03 180 SER A C 1
ATOM 1434 O O . SER A 1 180 ? 32.803 11.283 -3.019 1.00 63.03 180 SER A O 1
#

Nearest PDB structures (foldseek):
  8b9x-assembly2_B  TM=3.895E-01  e=6.975E-01  Homo sapiens
  2rn7-assembly1_A  TM=3.850E-01  e=5.725E+00  Shigella flexneri

Mean predicted aligned error: 12.58 Å

Radius of gyration: 28.63 Å; Cα contacts (8 Å, |Δi|>4): 117; chains: 1; bounding box: 54×58×61 Å

Foldseek 3Di:
DDDDDPCPPPPCPVVVVVVVCCVPPQDDPQLVVLVVLLVVCVVPNQPVSCVPPVDHPVRSVVQVVQCVVVVNDSSSSPDDDPDDPDDDDDDDDPVLLVVQQVVLVVPVDALCVSQVVCVVVVVDNDDSVRSVVVVVVCVVVVVHDDDFDWDADPVPRDTDTDDPDDDPDPDDPPPDDDDD

Secondary structure (DSSP, 8-state):
-----TTTT-TTHHHHHHHHHHHHHT--HHHHHHHHHHHHHHHHHHHHHHHHH---HHHHHHHHHHHHHTTT-GGGGSPPP-S-SSPPPPPPPHHHHHHHHHHHHHS---HHHHHHHHHHTTS----HHHHHHHHHHHHHTT-S--PPEEEE-TTT--EEEE---PPPPPPPPPPPPPP-

Sequence (180 aa):
MQIHNKLTNTRGFVSSYDDALRFRDMITPKAEEHARILTFWKKHGTAATKEAFGVSRPTLFRWQAALRKGEGRLETLRPQSTAPRSKRQRVIPQPVADLIIKERSYEKIGKEKLAVLLKEDSLGDYSPSTVGRMLADMKKQGKLQNPVRYSLSGKTGRMIERKPRTTPTPLMPPSMPPIS